Protein 9EMT (pdb70)

Sequence (325 aa):
EAEAEPLDFVVATEREFEEVLAISGGIYGGLDYLPSRYHSSWLRDPDRTVVLAKRNGGVIALESVNVIDAGETVLVEGLRVAPWERGKGVAGLLQRFCSQLVKRRQHPGVKVARLTRDDQLGPRELKKYRLITKQGILLVRFNASALLAGLGARLAALRTSGTFSPLPTEAVSEAGGDVARLLLSPSVQRDVLPGGTIIQDWQPYRPSESNLRLLAAKGLEWRVDSRARRPRVLTLCTRRPFPIPHGGDGTWRYLNIDAFGSDGAQVQSQLLWHLQRQAPRLVGLNVMCQLFLEPQLWSQLADFCQVGLGLELVKGYTEQYLLEADIHH

Secondary structure (DSSP, 8-state):
---SS-EEEEE--GGGHHHHHHT-TTGGGGT--HHHHHHHHHH-TTEEEEEEEETTEEEEEEEEEEETTTTEEEEEEEEE-GGGTTSSHHHHHHHHHHHHHHHH-TT--EEEEEE-SPP-HHHHHH-EEEEEEEEEEEEEEHHHHHHHHHHHHHHHHHTTS--PPP-EEE-TTTTHHHHHHT-HHHHHHTSGGG-EEETTEEE-SSHHHHHHHHTTT-EEEES-SSS--EEEEEPPPEE--TTSSS-EEEEEEEEEES-HHHHHHHHHHHHHHHGGGGTT-EEEEEEEE-GGGHHHHHHIIIIIS-PEE-S--EEEEEEEEE---

InterPro domains:
  IPR000182 GNAT domain [PF00583] (79-156)
  IPR000182 GNAT domain [PS51186] (53-188)
  IPR016181 Acyl-CoA N-acyltransferase [SSF55729] (57-160)
  IPR056483 Histidine N-acetyltransferase, C-terminal [PF24066] (214-336)

B-factor: mean 38.21, std 14.08, range [20.24, 105.29]

Radius of gyration: 20.76 Å; Cα contacts (8 Å, |Δi|>4): 618; chains: 1; bounding box: 44×65×48 Å

Solvent-accessible surface area: 15096 Å² total; per-residue (Å²): 229,92,98,91,75,103,40,79,48,42,93,7,68,86,214,14,36,121,70,1,54,70,2,9,57,69,26,127,65,14,26,1,31,2,39,45,34,0,70,43,3,53,177,45,126,67,31,26,4,1,0,0,35,40,122,58,24,7,10,0,0,4,0,7,19,17,7,8,78,30,80,0,4,6,40,21,3,67,10,11,0,66,156,12,126,88,118,43,6,32,34,91,0,73,170,74,0,37,99,17,4,42,167,91,58,112,41,7,127,13,14,10,30,27,72,60,74,166,30,20,101,203,38,114,174,141,52,108,81,49,19,84,0,0,0,2,6,5,81,17,61,0,43,65,14,61,93,31,12,52,76,108,30,38,60,23,130,106,84,67,98,26,55,71,77,116,27,62,55,18,48,68,106,48,21,23,6,32,156,6,0,72,25,106,57,5,41,180,82,3,6,12,49,25,4,0,0,2,6,58,11,0,11,81,25,37,86,56,0,6,125,70,4,34,92,55,46,27,29,13,35,0,25,9,112,89,151,20,136,0,1,0,0,1,13,139,20,22,68,8,65,48,54,76,92,50,39,16,44,7,1,0,0,0,0,0,1,67,60,5,36,15,0,23,5,0,4,2,55,0,2,77,106,4,1,69,130,10,102,52,37,31,0,6,3,4,4,0,0,33,45,119,9,34,82,78,0,6,80,11,2,75,113,9,4,44,13,104,48,57,65,44,92,45,25,0,27,0,3,10,12,66,34,129,185

Organism: Homo sapiens (NCBI:txid9606)

Nearest PDB structures (foldseek):
  1cm0-assembly1_B  TM=7.666E-01  e=1.493E-05  Homo sapiens
  2a4n-assembly1_A  TM=6.025E-01  e=4.983E-06  Enterococcus faecium
  7bxz-assembly1_B  TM=7.859E-01  e=1.187E-04  Enterococcus faecium
  7bxz-assembly1_A  TM=8.110E-01  e=2.054E-04  Enterococcus faecium
  7bxz-assembly2_C-2  TM=8.209E-01  e=7.390E-04  Enterococcus faecium

Structure (mmCIF, N/CA/C/O backbone):
data_9EMT
#
_entry.id   9EMT
#
_cell.length_a   91.129
_cell.length_b   91.129
_cell.length_c   98.487
_cell.angle_alpha   90.000
_cell.angle_beta   90.000
_cell.angle_gamma   120.000
#
_symmetry.space_group_name_H-M   'P 63'
#
loop_
_entity.id
_entity.type
_entity.pdbx_description
1 polymer 'Probable N-acetyltransferase 16'
2 non-polymer '[[(2~{S},3~{S},4~{R},5~{R})-5-(6-aminopurin-9-yl)-4-oxidanyl-3-phosphonooxy-oxolan-2-yl]methoxy-oxidanyl-phosphoryl] [(3~{R})-4-[[3-[2-[2-[3-[[(2~{R})-4-[[[(2~{R},3~{S},4~{R},5~{R})-5-(6-aminopurin-9-yl)-4-oxidanyl-3-phosphonooxy-oxolan-2-yl]methoxy-oxidanyl-phosphoryl]oxy-oxidanyl-phosphoryl]oxy-3,3-dimethyl-2-oxidanyl-butanoyl]amino]propanoylamino]ethyldisulfanyl]ethylamino]-3-oxidanylidene-propyl]amino]-2,2-dimethyl-3-oxidanyl-4-oxidanylidene-butyl] hydrogen phosphate'
3 non-polymer IMIDAZOLE
4 non-polymer GLYCEROL
5 non-polymer 'MALONATE ION'
6 water water
#
loop_
_atom_site.group_PDB
_atom_site.id
_atom_site.type_symbol
_atom_site.label_atom_id
_atom_site.label_alt_id
_atom_site.label_comp_id
_atom_site.label_asym_id
_atom_site.label_entity_id
_atom_site.label_seq_id
_atom_site.pdbx_PDB_ins_code
_atom_site.Cartn_x
_atom_site.Cartn_y
_atom_site.Cartn_z
_atom_site.occupancy
_atom_site.B_iso_or_equiv
_atom_site.auth_seq_id
_atom_site.auth_comp_id
_atom_site.auth_asym_id
_atom_site.auth_atom_id
_atom_site.pdbx_PDB_model_num
ATOM 1 N N . GLU A 1 24 ? 34.06457 -20.02829 37.08528 1.000 71.93241 47 GLU A N 1
ATOM 2 C CA . GLU A 1 24 ? 33.33194 -20.61250 35.96867 1.000 70.55330 47 GLU A CA 1
ATOM 3 C C . GLU A 1 24 ? 32.74802 -19.52195 35.07564 1.000 65.06581 47 GLU A C 1
ATOM 4 O O . GLU A 1 24 ? 32.11797 -18.58202 35.55981 1.000 63.62091 47 GLU A O 1
ATOM 15 N N . ALA A 1 25 ? 32.95882 -19.65432 33.76892 1.000 60.81005 48 ALA A N 1
ATOM 16 C CA . ALA A 1 25 ? 32.42078 -18.68972 32.82473 1.000 57.97285 48 ALA A CA 1
ATOM 17 C C . ALA A 1 25 ? 30.90120 -18.80885 32.75222 1.000 53.02225 48 ALA A C 1
ATOM 18 O O . ALA A 1 25 ? 30.31563 -19.85060 33.05899 1.000 51.17206 48 ALA A O 1
ATOM 25 N N . GLU A 1 26 ? 30.26003 -17.72030 32.33688 1.000 48.70597 49 GLU A N 1
ATOM 26 C CA . GLU A 1 26 ? 28.80944 -17.72070 32.21754 1.000 46.06355 49 GLU A CA 1
ATOM 27 C C . GLU A 1 26 ? 28.37416 -18.64990 31.09059 1.000 40.47077 49 GLU A C 1
ATOM 28 O O . GLU A 1 26 ? 29.04851 -18.77456 30.06430 1.000 39.81279 49 GLU A O 1
ATOM 40 N N . ALA A 1 27 ? 27.23403 -19.31017 31.29357 1.000 36.16238 50 ALA A N 1
ATOM 41 C CA . ALA A 1 27 ? 26.73247 -20.24587 30.29583 1.000 35.07014 50 ALA A CA 1
ATOM 42 C C . ALA A 1 27 ? 26.28241 -19.53681 29.02537 1.000 35.44646 50 ALA A C 1
ATOM 43 O O . ALA A 1 27 ? 26.42551 -20.08938 27.92775 1.000 35.76492 50 ALA A O 1
ATOM 50 N N . GLU A 1 28 ? 25.73972 -18.32532 29.14572 1.000 33.75419 51 GLU A N 1
ATOM 51 C CA . GLU A 1 28 ? 25.17782 -17.63935 27.99375 1.000 33.67784 51 GLU A CA 1
ATOM 52 C C . GLU A 1 28 ? 25.89184 -16.31139 27.75834 1.000 33.81735 51 GLU A C 1
ATOM 53 O O . GLU A 1 28 ? 26.38810 -15.68840 28.70308 1.000 34.40423 51 GLU A O 1
ATOM 65 N N . PRO A 1 29 ? 25.96461 -15.85879 26.51057 1.000 34.26740 52 PRO A N 1
ATOM 66 C CA . PRO A 1 29 ? 26.70118 -14.62876 26.20854 1.000 35.34645 52 PRO A CA 1
ATOM 67 C C . PRO A 1 29 ? 25.87151 -13.38310 26.48247 1.000 34.79114 52 PRO A C 1
ATOM 68 O O . PRO A 1 29 ? 24.64909 -13.42935 26.63473 1.000 35.70438 52 PRO A O 1
ATOM 79 N N . LEU A 1 30 ? 26.56506 -12.24989 26.54066 1.000 34.17790 53 LEU A N 1
ATOM 80 C CA . LEU A 1 30 ? 25.88104 -10.96988 26.61059 1.000 33.25677 53 LEU A CA 1
ATOM 81 C C . LEU A 1 30 ? 25.30670 -10.61315 25.24415 1.000 33.21727 53 LEU A C 1
ATOM 82 O O . LEU A 1 30 ? 25.88881 -10.92003 24.19840 1.000 35.54120 53 LEU A O 1
ATOM 98 N N . ASP A 1 31 ? 24.15881 -9.95009 25.26515 1.000 31.55656 54 ASP A N 1
ATOM 99 C CA . ASP A 1 31 ? 23.47693 -9.49855 24.06128 1.000 33.30675 54 ASP A CA 1
ATOM 100 C C . ASP A 1 31 ? 23.06635 -8.05501 24.29917 1.000 31.96449 54 ASP A C 1
ATOM 101 O O . ASP A 1 31 ? 22.44143 -7.74520 25.31797 1.000 34.28052 54 ASP A O 1
ATOM 110 N N . PHE A 1 32 ? 23.44347 -7.16955 23.38564 1.000 29.56158 55 PHE A N 1
ATOM 111 C CA . PHE A 1 32 ? 23.12819 -5.75105 23.50564 1.000 30.00897 55 PHE A CA 1
ATOM 112 C C . PHE A 1 32 ? 21.98228 -5.43531 22.55549 1.000 30.08532 55 PHE A C 1
ATOM 113 O O . PHE A 1 32 ? 22.09055 -5.66832 21.34722 1.000 32.10395 55 PHE A O 1
ATOM 130 N N . VAL A 1 33 ? 20.88253 -4.91961 23.10435 1.000 29.16678 56 VAL A N 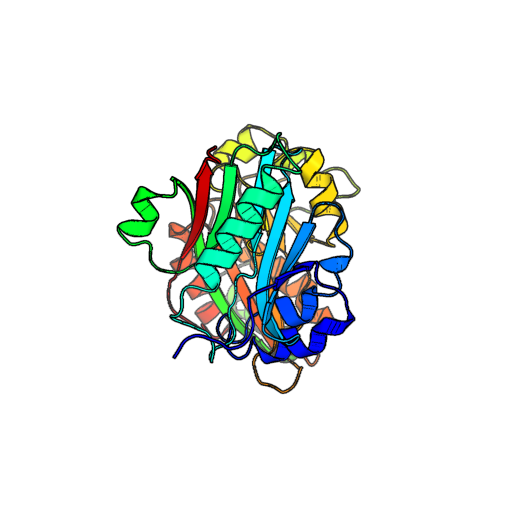1
ATOM 131 C CA . VAL A 1 33 ? 19.66128 -4.71244 22.34267 1.000 29.21680 56 VAL A CA 1
ATOM 132 C C . VAL A 1 33 ? 19.06051 -3.36786 22.71374 1.000 28.13247 56 VAL A C 1
ATOM 133 O O . VAL A 1 33 ? 19.28054 -2.83270 23.79962 1.000 28.59565 56 VAL A O 1
ATOM 146 N N . VAL A 1 34 ? 18.27153 -2.82737 21.77778 1.000 29.51154 57 VAL A N 1
ATOM 147 C CA . VAL A 1 34 ? 17.55569 -1.59192 22.04321 1.000 30.05111 57 VAL A CA 1
ATOM 148 C C . VAL A 1 34 ? 16.38303 -1.87857 22.96667 1.000 29.86160 57 VAL A C 1
ATOM 149 O O . VAL A 1 34 ? 15.66492 -2.87993 22.80899 1.000 32.42502 57 VAL A O 1
ATOM 162 N N . ALA A 1 35 ? 16.19323 -1.00340 23.94834 1.000 28.48249 58 ALA A N 1
ATOM 163 C CA . ALA A 1 35 ? 15.14305 -1.17555 24.93513 1.000 27.88507 58 ALA A CA 1
ATOM 164 C C . ALA A 1 35 ? 13.76376 -0.97168 24.31953 1.000 30.85119 58 ALA A C 1
ATOM 165 O O . ALA A 1 35 ? 13.57902 -0.17887 23.39088 1.000 32.51452 58 ALA A O 1
ATOM 172 N N . THR A 1 36 ? 12.78702 -1.69868 24.86200 1.000 31.45653 59 THR A N 1
ATOM 173 C CA . THR A 1 36 ? 11.38086 -1.52495 24.53434 1.000 32.83565 59 THR A CA 1
ATOM 174 C C . THR A 1 36 ? 10.58287 -1.42501 25.82960 1.000 32.43560 59 THR A C 1
ATOM 175 O O . THR A 1 36 ? 11.11284 -1.60943 26.92906 1.000 32.13029 59 THR A O 1
ATOM 186 N N . GLU A 1 37 ? 9.28565 -1.14135 25.69844 1.000 34.23054 60 GLU A N 1
ATOM 187 C CA . GLU A 1 37 ? 8.44987 -1.03998 26.88688 1.000 36.14131 60 GLU A CA 1
ATOM 188 C C . GLU A 1 37 ? 8.34562 -2.36816 27.62040 1.000 36.47555 60 GLU A C 1
ATOM 189 O O . GLU A 1 37 ? 8.06167 -2.38523 28.82149 1.000 37.18879 60 GLU A O 1
ATOM 201 N N . ARG A 1 38 ? 8.57958 -3.48082 26.92268 1.000 36.69401 61 ARG A N 1
ATOM 202 C CA . ARG A 1 38 ? 8.48059 -4.79125 27.55323 1.000 38.51791 61 ARG A CA 1
ATOM 203 C C . ARG A 1 38 ? 9.45809 -4.94540 28.71199 1.000 35.38859 61 ARG A C 1
ATOM 204 O O . ARG A 1 38 ? 9.18858 -5.70604 29.65001 1.000 37.08085 61 ARG A O 1
ATOM 225 N N . GLU A 1 39 ? 10.59609 -4.25793 28.66362 1.000 32.68300 62 GLU A N 1
ATOM 226 C CA . GLU A 1 39 ? 11.63068 -4.40363 29.67960 1.000 30.56696 62 GLU A CA 1
ATOM 227 C C . GLU A 1 39 ? 11.50566 -3.40488 30.82666 1.000 29.36155 62 GLU A C 1
ATOM 228 O O . GLU A 1 39 ? 12.36013 -3.40278 31.71747 1.000 28.92728 62 GLU A O 1
ATOM 241 N N . PHE A 1 40 ? 10.46095 -2.57538 30.84123 1.000 29.19310 63 PHE A N 1
ATOM 242 C CA . PHE A 1 40 ? 10.33127 -1.54927 31.87416 1.000 29.74318 63 PHE A CA 1
ATOM 243 C C . PHE A 1 40 ? 10.45208 -2.13553 33.27867 1.000 30.27481 63 PHE A C 1
ATOM 244 O O . PHE A 1 40 ? 11.24342 -1.65439 34.09701 1.000 30.17479 63 PHE A O 1
ATOM 261 N N . GLU A 1 41 ? 9.67310 -3.17270 33.58645 1.000 32.64876 64 GLU A N 1
ATOM 262 C CA . GLU A 1 41 ? 9.69181 -3.68932 34.95358 1.000 33.85157 64 GLU A CA 1
ATOM 263 C C . GLU A 1 41 ? 11.04094 -4.31553 35.29291 1.000 34.67004 64 GLU A C 1
ATOM 264 O O . GLU A 1 41 ? 11.52290 -4.18744 36.42427 1.000 34.73060 64 GLU A O 1
ATOM 276 N N . GLU A 1 42 ? 11.67658 -4.98003 34.32674 1.000 32.50404 65 GLU A N 1
ATOM 277 C CA . GLU A 1 42 ? 13.01872 -5.50023 34.56436 1.000 33.04882 65 GLU A CA 1
ATOM 278 C C . GLU A 1 42 ? 14.00435 -4.37212 34.83880 1.000 30.50641 65 GLU A C 1
ATOM 279 O O . GLU A 1 42 ? 14.89377 -4.50095 35.68859 1.000 31.26438 65 GLU A O 1
ATOM 291 N N . VAL A 1 43 ? 13.87796 -3.26484 34.10861 1.000 27.11919 66 VAL A N 1
ATOM 292 C CA . VAL A 1 43 ? 14.76652 -2.12848 34.33059 1.000 26.94546 66 VAL A CA 1
ATOM 293 C C . VAL A 1 43 ? 14.56241 -1.56225 35.72958 1.000 28.01664 66 VAL A C 1
ATOM 294 O O . VAL A 1 43 ? 15.52872 -1.24143 36.43079 1.000 29.50101 66 VAL A O 1
ATOM 307 N N . LEU A 1 44 ? 13.30790 -1.44528 36.16910 1.000 29.19309 67 LEU A N 1
ATOM 308 C CA . LEU A 1 44 ? 13.06681 -0.98771 37.53285 1.000 31.13544 67 LEU A CA 1
ATOM 309 C C . LEU A 1 44 ? 13.74094 -1.90865 38.54148 1.000 31.75920 67 LEU A C 1
ATOM 310 O O . LEU A 1 44 ? 14.29494 -1.44788 39.54701 1.000 32.71192 67 LEU A O 1
ATOM 326 N N . ALA A 1 45 ? 13.70469 -3.21876 38.28563 1.000 32.16716 68 ALA A N 1
ATOM 327 C CA . ALA A 1 45 ? 14.19359 -4.18758 39.25903 1.000 34.17789 68 ALA A CA 1
ATOM 328 C C . ALA A 1 45 ? 15.70816 -4.15668 39.41990 1.000 33.44096 68 ALA A C 1
ATOM 329 O O . ALA A 1 45 ? 16.21389 -4.64514 40.43377 1.000 35.63595 68 ALA A O 1
ATOM 336 N N . ILE A 1 46 ? 16.44448 -3.59829 38.44707 1.000 30.26431 69 ILE A N 1
ATOM 337 C CA . ILE A 1 46 ? 17.89397 -3.46915 38.58005 1.000 30.75116 69 ILE A CA 1
ATOM 338 C C . ILE A 1 46 ? 18.31223 -2.11145 39.13257 1.000 29.63527 69 ILE A C 1
ATOM 339 O O . ILE A 1 46 ? 19.51521 -1.86977 39.31046 1.000 30.41955 69 ILE A O 1
ATOM 355 N N . SER A 1 47 ? 17.35806 -1.23253 39.43973 1.000 29.26941 70 SER A N 1
ATOM 356 C CA . SER A 1 47 ? 17.62638 0.17269 39.71175 1.000 28.40880 70 SER A CA 1
ATOM 357 C C . SER A 1 47 ? 17.45436 0.55106 41.17746 1.000 29.60106 70 SER A C 1
ATOM 358 O O . SER A 1 47 ? 17.48003 1.74301 41.50604 1.000 30.19584 70 SER A O 1
ATOM 366 N N . GLY A 1 48 ? 17.28510 -0.42229 42.06507 1.000 32.73034 71 GLY A N 1
ATOM 367 C CA . GLY A 1 48 ? 17.09237 -0.11969 43.46946 1.000 34.22790 71 GLY A CA 1
ATOM 368 C C . GLY A 1 48 ? 18.20263 0.71863 44.07147 1.000 36.04917 71 GLY A C 1
ATOM 369 O O . GLY A 1 48 ? 19.38691 0.43668 43.86460 1.000 36.81768 71 GLY A O 1
ATOM 373 N N . GLY A 1 49 ? 17.83021 1.76488 44.80716 1.000 36.15445 72 GLY A N 1
ATOM 374 C CA . GLY A 1 49 ? 18.78298 2.58045 45.52941 1.000 36.27551 72 GLY A CA 1
ATOM 375 C C . GLY A 1 49 ? 19.56906 3.57415 44.70294 1.000 35.43068 72 GLY A C 1
ATOM 376 O O . GLY A 1 49 ? 20.36806 4.32857 45.27206 1.000 37.20982 72 GLY A O 1
ATOM 380 N N . ILE A 1 50 ? 19.37024 3.61595 43.38698 1.000 32.79091 73 ILE A N 1
ATOM 381 C CA . ILE A 1 50 ? 20.20376 4.46069 42.53946 1.000 31.36704 73 ILE A CA 1
ATOM 382 C C . ILE A 1 50 ? 19.94384 5.92996 42.84689 1.000 30.80117 73 ILE A C 1
ATOM 383 O O . ILE A 1 50 ? 18.80043 6.34751 43.07119 1.000 30.13268 73 ILE A O 1
ATOM 399 N N . TYR A 1 51 ? 21.01963 6.72134 42.87297 1.000 30.60642 74 TYR A N 1
ATOM 400 C CA . TYR A 1 51 ? 20.94805 8.16150 43.13026 1.000 30.32745 74 TYR A CA 1
ATOM 401 C C . TYR A 1 51 ? 20.24553 8.47442 44.44998 1.000 31.88289 74 TYR A C 1
ATOM 402 O O . TYR A 1 51 ? 19.57898 9.50397 44.58594 1.000 31.57759 74 TYR A O 1
ATOM 420 N N . GLY A 1 52 ? 20.40585 7.59211 45.43329 1.000 34.49898 75 GLY A N 1
ATOM 421 C CA . GLY A 1 52 ? 19.91654 7.85996 46.77393 1.000 36.40710 75 GLY A CA 1
ATOM 422 C C . GLY A 1 52 ? 18.42447 8.07055 46.86627 1.000 36.03076 75 GLY A C 1
ATOM 423 O O . GLY A 1 52 ? 17.96383 8.82251 47.73234 1.000 38.94686 75 GLY A O 1
ATOM 427 N N . GLY A 1 53 ? 17.65079 7.41630 46.00352 1.000 33.39886 76 GLY A N 1
ATOM 428 C CA . GLY A 1 53 ? 16.21514 7.58267 45.98527 1.000 30.90121 76 GLY A CA 1
ATOM 429 C C . GLY A 1 53 ? 15.71657 8.71806 45.12116 1.000 29.80370 76 GLY A C 1
ATOM 430 O O . GLY A 1 53 ? 14.50050 8.94254 45.06083 1.000 31.16699 76 GLY A O 1
ATOM 434 N N . LEU A 1 54 ? 16.61071 9.44149 44.45483 1.000 28.86411 77 LEU A N 1
ATOM 435 C CA . LEU A 1 54 ? 16.24957 10.54386 43.57736 1.000 28.63778 77 LEU A CA 1
ATOM 436 C C . LEU A 1 54 ? 16.28854 10.14085 42.10606 1.000 27.28234 77 LEU A C 1
ATOM 437 O O . LEU A 1 54 ? 16.17911 11.00520 41.23257 1.000 27.99031 77 LEU A O 1
ATOM 453 N N . ASP A 1 55 ? 16.43864 8.84700 41.81981 1.000 26.03220 78 ASP A N 1
ATOM 454 C CA . ASP A 1 55 ? 16.55546 8.35960 40.44887 1.000 25.56370 78 ASP A CA 1
ATOM 455 C C . ASP A 1 55 ? 15.37984 8.82915 39.60690 1.000 23.84247 78 ASP A C 1
ATOM 456 O O . ASP A 1 55 ? 14.21943 8.69510 40.00258 1.000 25.12417 78 ASP A O 1
ATOM 465 N N . TYR A 1 56 ? 15.69523 9.36861 38.42906 1.000 24.17933 79 TYR A N 1
ATOM 466 C CA . TYR A 1 56 ? 14.69126 9.83345 37.48538 1.000 24.03720 79 TYR A CA 1
ATOM 467 C C . TYR A 1 56 ? 14.20310 8.73479 36.55024 1.000 24.10038 79 TYR A C 1
ATOM 468 O O . TYR A 1 56 ? 13.16354 8.90814 35.90650 1.000 24.13722 79 TYR A O 1
ATOM 486 N N . LEU A 1 57 ? 14.91191 7.61488 36.45385 1.000 23.82666 80 LEU A N 1
ATOM 487 C CA . LEU A 1 57 ? 14.60614 6.69662 35.36147 1.000 23.78982 80 LEU A CA 1
ATOM 488 C C . LEU A 1 57 ? 13.22644 6.05895 35.49321 1.000 24.67150 80 LEU A C 1
ATOM 489 O O . LEU A 1 57 ? 12.54981 5.86164 34.47619 1.000 24.96889 80 LEU A O 1
ATOM 505 N N . PRO A 1 58 ? 12.76888 5.70942 36.69776 1.000 25.91902 81 PRO A N 1
ATOM 506 C CA . PRO A 1 58 ? 11.40530 5.15966 36.80331 1.000 26.84017 81 PRO A CA 1
ATOM 507 C C . PRO A 1 58 ? 10.34674 6.04765 36.16633 1.000 25.64531 81 PRO A C 1
ATOM 508 O O . PRO A 1 58 ? 9.42100 5.53567 35.52445 1.000 27.57182 81 PRO A O 1
ATOM 519 N N . SER A 1 59 ? 10.47389 7.36945 36.30522 1.000 24.39517 82 SER A N 1
ATOM 520 C CA . SER A 1 59 ? 9.50289 8.30359 35.75453 1.000 24.77680 82 SER A CA 1
ATOM 521 C C . SER A 1 59 ? 9.76945 8.66571 34.30038 1.000 25.12682 82 SER A C 1
ATOM 522 O O . SER A 1 59 ? 8.86400 9.17655 33.63090 1.000 26.59014 82 SER A O 1
ATOM 530 N N . ARG A 1 60 ? 10.97813 8.41244 33.79580 1.000 24.71360 83 ARG A N 1
ATOM 531 C CA . ARG A 1 60 ? 11.40016 8.91544 32.49698 1.000 24.04772 83 ARG A CA 1
ATOM 532 C C . ARG A 1 60 ? 11.52486 7.84636 31.42234 1.000 23.25030 83 ARG A C 1
ATOM 533 O O . ARG A 1 60 ? 11.61849 8.19215 30.23868 1.000 24.16090 83 ARG A O 1
ATOM 554 N N . TYR A 1 61 ? 11.53064 6.56833 31.79489 1.000 23.47136 84 TYR A N 1
ATOM 555 C CA . TYR A 1 61 ? 11.83052 5.51139 30.83484 1.000 24.01879 84 TYR A CA 1
ATOM 556 C C . TYR A 1 61 ? 10.92687 5.58433 29.60983 1.000 25.37159 84 TYR A C 1
ATOM 557 O O . TYR A 1 61 ? 11.40230 5.48661 28.47261 1.000 25.60318 84 TYR A O 1
ATOM 575 N N . HIS A 1 62 ? 9.61458 5.74418 29.81662 1.000 26.65070 85 HIS A N 1
ATOM 576 C CA . HIS A 1 62 ? 8.70048 5.77133 28.67713 1.000 28.55618 85 HIS A CA 1
ATOM 577 C C . HIS A 1 62 ? 9.01211 6.93397 27.74316 1.000 28.31403 85 HIS A C 1
ATOM 578 O O . HIS A 1 62 ? 8.98996 6.77890 26.51621 1.000 29.06413 85 HIS A O 1
ATOM 592 N N A SER A 1 63 ? 9.27251 8.11557 28.31214 0.692 26.76649 86 SER A N 1
ATOM 593 N N B SER A 1 63 ? 9.31774 8.10692 28.30211 0.308 27.24022 86 SER A N 1
ATOM 594 C CA A SER A 1 63 ? 9.66122 9.27218 27.51178 0.692 26.12434 86 SER A CA 1
ATOM 595 C CA B SER A 1 63 ? 9.63329 9.25757 27.46129 0.308 26.30854 86 SER A CA 1
ATOM 596 C C A SER A 1 63 ? 10.90873 8.96834 26.69661 0.692 26.46910 86 SER A C 1
ATOM 597 C C B SER A 1 63 ? 10.94710 9.05659 26.71337 0.308 25.90586 86 SER A C 1
ATOM 598 O O A SER A 1 63 ? 10.96492 9.24132 25.49186 0.692 28.17716 86 SER A O 1
ATOM 599 O O B SER A 1 63 ? 11.08669 9.49729 25.56637 0.308 25.63477 86 SER A O 1
ATOM 614 N N . TRP A 1 64 ? 11.92415 8.40269 27.34643 1.000 25.66635 87 TRP A N 1
ATOM 615 C CA . TRP A 1 64 ? 13.17677 8.11433 26.65785 1.000 25.07418 87 TRP A CA 1
ATOM 616 C C . TRP A 1 64 ? 12.94044 7.28343 25.40250 1.000 25.07157 87 TRP A C 1
ATOM 617 O O . TRP A 1 64 ? 13.59224 7.50122 24.37340 1.000 26.00586 87 TRP A O 1
ATOM 639 N N . LEU A 1 65 ? 12.01594 6.32137 25.46599 1.000 26.62699 88 LEU A N 1
ATOM 640 C CA . LEU A 1 65 ? 11.78939 5.44245 24.32546 1.000 27.05076 88 LEU A CA 1
ATOM 641 C C . LEU A 1 65 ? 11.15359 6.17548 23.15042 1.000 28.47721 88 LEU A C 1
ATOM 642 O O . LEU A 1 65 ? 11.21553 5.67717 22.02167 1.000 30.25110 88 LEU A O 1
ATOM 658 N N . ARG A 1 66 ? 10.55312 7.34301 23.38619 1.000 27.61398 89 ARG A N 1
ATOM 659 C CA . ARG A 1 66 ? 9.97506 8.14157 22.31604 1.000 29.73000 89 ARG A CA 1
ATOM 660 C C . ARG A 1 66 ? 10.94880 9.15256 21.72044 1.000 28.03773 89 ARG A C 1
ATOM 661 O O . ARG A 1 66 ? 10.62898 9.76275 20.69390 1.000 32.10130 89 ARG A O 1
ATOM 682 N N . ASP A 1 67 ? 12.11552 9.35463 22.32853 1.000 26.49804 90 ASP A N 1
ATOM 683 C CA . ASP A 1 67 ? 13.03080 10.40974 21.88757 1.000 25.90062 90 ASP A CA 1
ATOM 684 C C . ASP A 1 67 ? 13.73850 9.99851 20.59568 1.000 27.24812 90 ASP A C 1
ATOM 685 O O . ASP A 1 67 ? 14.36283 8.93499 20.54895 1.000 28.05347 90 ASP A O 1
ATOM 694 N N . PRO A 1 68 ? 13.70026 10.83763 19.55052 1.000 27.56660 91 PRO A N 1
ATOM 695 C CA . PRO A 1 68 ? 14.15206 10.38226 18.22518 1.000 28.64040 91 PRO A CA 1
ATOM 696 C C . PRO A 1 68 ? 15.65519 10.28646 18.05376 1.000 27.68503 91 PRO A C 1
ATOM 697 O O . PRO A 1 68 ? 16.10960 9.55563 17.16306 1.000 29.46153 91 PRO A O 1
ATOM 708 N N . ASP A 1 69 ? 16.43719 11.00991 18.84483 1.000 26.61647 92 ASP A N 1
ATOM 709 C CA . ASP A 1 69 ? 17.88608 11.00533 18.72044 1.000 25.58741 92 ASP A CA 1
ATOM 710 C C . ASP A 1 69 ? 18.54423 10.19974 19.82278 1.000 24.80572 92 ASP A C 1
ATOM 711 O O . ASP A 1 69 ? 19.76903 10.25513 19.97686 1.000 25.00048 92 ASP A O 1
ATOM 720 N N . ARG A 1 70 ? 17.75212 9.45562 20.58522 1.000 24.10300 93 ARG A N 1
ATOM 721 C CA . ARG A 1 70 ? 18.21665 8.69380 21.72831 1.000 22.78709 93 ARG A CA 1
ATOM 722 C C . ARG A 1 70 ? 18.16670 7.21770 21.38382 1.000 23.26083 93 ARG A C 1
ATOM 723 O O . ARG A 1 70 ? 17.23443 6.75628 20.71723 1.000 26.29007 93 ARG A O 1
ATOM 744 N N . THR A 1 71 ? 19.16565 6.48121 21.84855 1.000 23.39504 94 THR A N 1
ATOM 745 C CA . THR A 1 71 ? 19.14359 5.02741 21.82838 1.000 24.26621 94 THR A CA 1
ATOM 746 C C . THR A 1 71 ? 19.34798 4.56265 23.26016 1.000 24.08984 94 THR A C 1
ATOM 747 O O . THR A 1 71 ? 20.35289 4.91042 23.88969 1.000 24.07669 94 THR A O 1
ATOM 758 N N . VAL A 1 72 ? 18.38992 3.80986 23.77932 1.000 23.34767 95 VAL A N 1
ATOM 759 C CA . VAL A 1 72 ? 18.47977 3.22619 25.10964 1.000 24.12406 95 VAL A CA 1
ATOM 760 C C . VAL A 1 72 ? 18.89308 1.78209 24.88799 1.000 24.87941 95 VAL A C 1
ATOM 761 O O . VAL A 1 72 ? 18.14574 1.00668 24.28359 1.000 25.55580 95 VAL A O 1
ATOM 774 N N . VAL A 1 73 ? 20.09263 1.42555 25.33556 1.000 23.93195 96 VAL A N 1
ATOM 775 C CA . VAL A 1 73 ? 20.66653 0.11005 25.08587 1.000 24.50306 96 VAL A CA 1
ATOM 776 C C . VAL A 1 73 ? 20.62467 -0.69287 26.37357 1.000 24.10039 96 VAL A C 1
ATOM 777 O O . VAL A 1 73 ? 21.01713 -0.19618 27.43716 1.000 24.61885 96 VAL A O 1
ATOM 790 N N . LEU A 1 74 ? 20.16247 -1.93482 26.27041 1.000 24.64254 97 LEU A N 1
ATOM 791 C CA . LEU A 1 74 ? 20.17159 -2.87551 27.37570 1.000 24.88469 97 LEU A CA 1
ATOM 792 C C . LEU A 1 74 ? 21.22323 -3.94215 27.11624 1.000 25.89269 97 LEU A C 1
ATOM 793 O O . LEU A 1 74 ? 21.39788 -4.39568 25.98097 1.000 27.72184 97 LEU A O 1
ATOM 809 N N . ALA A 1 75 ? 21.92827 -4.33139 28.16747 1.000 24.69257 98 ALA A N 1
ATOM 810 C CA . ALA A 1 75 ? 22.70631 -5.55723 28.14212 1.000 25.61372 98 ALA A CA 1
ATOM 811 C C . ALA A 1 75 ? 21.82730 -6.66148 28.70894 1.000 25.56899 98 ALA A C 1
ATOM 812 O O . ALA A 1 75 ? 21.27171 -6.51384 29.80298 1.000 26.31379 98 ALA A O 1
ATOM 819 N N . LYS A 1 76 ? 21.69010 -7.75086 27.96038 1.000 27.08231 99 LYS A N 1
ATOM 820 C CA . LYS A 1 76 ? 20.93784 -8.91287 28.40020 1.000 27.37447 99 LYS A CA 1
ATOM 821 C C . LYS A 1 76 ? 21.85350 -10.12504 28.47018 1.000 27.43500 99 LYS A C 1
ATOM 822 O O . LYS A 1 76 ? 22.80350 -10.25536 27.69437 1.000 29.26414 99 LYS A O 1
ATOM 841 N N . ARG A 1 77 ? 21.56010 -11.01119 29.41520 1.000 27.24024 100 ARG A N 1
ATOM 842 C CA . ARG A 1 77 ? 22.21251 -12.30987 29.49979 1.000 27.75872 100 ARG A CA 1
ATOM 843 C C . ARG A 1 77 ? 21.11746 -13.34716 29.68124 1.000 26.90337 100 ARG A C 1
ATOM 844 O O . ARG A 1 77 ? 20.30493 -13.23841 30.60596 1.000 28.42983 100 ARG A O 1
ATOM 865 N N . ASN A 1 78 ? 21.08302 -14.33874 28.79796 1.000 28.08242 101 ASN A N 1
ATOM 866 C CA . ASN A 1 78 ? 20.06880 -15.38282 28.86978 1.000 28.06139 101 ASN A CA 1
ATOM 867 C C . ASN A 1 78 ? 18.66603 -14.78409 28.91199 1.000 28.16403 101 ASN A C 1
ATOM 868 O O . ASN A 1 78 ? 17.78279 -15.26503 29.62637 1.000 28.56407 101 ASN A O 1
ATOM 879 N N . GLY A 1 79 ? 18.46680 -13.71380 28.14603 1.000 29.96951 102 GLY A N 1
ATOM 880 C CA . GLY A 1 79 ? 17.17494 -13.07912 28.01870 1.000 33.06196 102 GLY A CA 1
ATOM 881 C C . GLY A 1 79 ? 16.81145 -12.10124 29.11353 1.000 34.29104 102 GLY A C 1
ATOM 882 O O . GLY A 1 79 ? 15.75966 -11.45556 29.01372 1.000 36.02547 102 GLY A O 1
ATOM 886 N N . GLY A 1 80 ? 17.63539 -11.96589 30.14666 1.000 31.08280 103 GLY A N 1
ATOM 887 C CA . GLY A 1 80 ? 17.33384 -11.09208 31.26894 1.000 30.31690 103 GLY A CA 1
ATOM 888 C C . GLY A 1 80 ? 18.16202 -9.81919 31.21579 1.000 28.15615 103 GLY A C 1
ATOM 889 O O . GLY A 1 80 ? 19.35139 -9.85252 30.90214 1.000 28.94306 103 GLY A O 1
ATOM 893 N N . VAL A 1 81 ? 17.51776 -8.69517 31.52858 1.000 28.80883 104 VAL A N 1
ATOM 894 C CA . VAL A 1 81 ? 18.21114 -7.41329 31.51560 1.000 27.67186 104 VAL A CA 1
ATOM 895 C C . VAL A 1 81 ? 19.15410 -7.33437 32.70705 1.000 27.49027 104 VAL A C 1
ATOM 896 O O . VAL A 1 81 ? 18.74682 -7.55679 33.85503 1.000 29.87210 104 VAL A O 1
ATOM 909 N N . ILE A 1 82 ? 20.41542 -6.99860 32.44658 1.000 26.30329 105 ILE A N 1
ATOM 910 C CA . ILE A 1 82 ? 21.38591 -6.79305 33.51496 1.000 26.19802 105 ILE A CA 1
ATOM 911 C C . ILE A 1 82 ? 22.02562 -5.41103 33.50256 1.000 25.79532 105 ILE A C 1
ATOM 912 O O . ILE A 1 82 ? 22.74021 -5.07424 34.45864 1.000 26.91123 105 ILE A O 1
ATOM 928 N N . ALA A 1 83 ? 21.80013 -4.59264 32.47598 1.000 24.97680 106 ALA A N 1
ATOM 929 C CA . ALA A 1 83 ? 22.39500 -3.26148 32.45170 1.000 24.59780 106 ALA A CA 1
ATOM 930 C C . ALA A 1 83 ? 21.66617 -2.38577 31.44219 1.000 23.99248 106 ALA A C 1
ATOM 931 O O . ALA A 1 83 ? 20.98349 -2.88210 30.54271 1.000 24.67938 106 ALA A O 1
ATOM 938 N N . LEU A 1 84 ? 21.83986 -1.06964 31.59607 1.000 23.40819 107 LEU A N 1
ATOM 939 C CA . LEU A 1 84 ? 21.20969 -0.08440 30.72748 1.000 22.51599 107 LEU A CA 1
ATOM 940 C C . LEU A 1 84 ? 22.13707 1.11153 30.54932 1.000 22.41070 107 LEU A C 1
ATOM 941 O O . LEU A 1 84 ? 22.81847 1.52210 31.49206 1.000 23.38713 107 LEU A O 1
ATOM 957 N N . GLU A 1 85 ? 22.14129 1.67717 29.34002 1.000 21.93697 108 GLU A N 1
ATOM 958 C CA . GLU A 1 85 ? 22.79843 2.94883 29.06976 1.000 22.90023 108 GLU A CA 1
ATOM 959 C C . GLU A 1 85 ? 22.00290 3.69131 28.00459 1.000 22.21595 108 GLU A C 1
ATOM 960 O O . GLU A 1 85 ? 21.52350 3.08229 27.04572 1.000 24.32407 108 GLU A O 1
ATOM 972 N N . SER A 1 86 ? 21.87463 5.00309 28.16882 1.000 21.13951 109 SER A N 1
ATOM 973 C CA . SER A 1 86 ? 21.27167 5.86060 27.16066 1.000 21.30268 109 SER A CA 1
ATOM 974 C C . SER A 1 86 ? 22.34079 6.72809 26.51132 1.000 21.46585 109 SER A C 1
ATOM 975 O O . SER A 1 86 ? 23.20577 7.28507 27.19796 1.000 21.74746 109 SER A O 1
ATOM 983 N N . VAL A 1 87 ? 22.26906 6.84607 25.18684 1.000 21.90801 110 VAL A N 1
ATOM 984 C CA . VAL A 1 87 ? 23.04760 7.81783 24.42759 1.000 22.91865 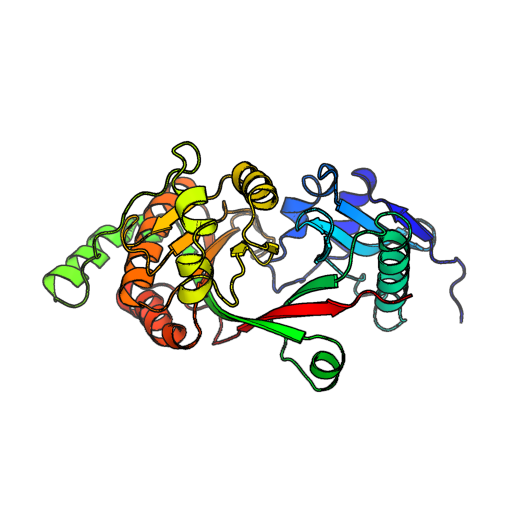110 VAL A CA 1
ATOM 985 C C . VAL A 1 87 ? 22.07889 8.69513 23.64725 1.000 22.83181 110 VAL A C 1
ATOM 986 O O . VAL A 1 87 ? 21.18040 8.18758 22.96719 1.000 25.37681 110 VAL A O 1
ATOM 999 N N . ASN A 1 88 ? 22.24718 10.00670 23.75862 1.000 22.01329 111 ASN A N 1
ATOM 1000 C CA . ASN A 1 88 ? 21.35709 10.94547 23.09388 1.000 21.72116 111 ASN A CA 1
ATOM 1001 C C . ASN A 1 88 ? 22.19116 11.96810 22.34337 1.000 21.86065 111 ASN A C 1
ATOM 1002 O O . ASN A 1 88 ? 23.06269 12.61390 22.93275 1.000 23.07392 111 ASN A O 1
ATOM 1013 N N . VAL A 1 89 ? 21.91798 12.12598 21.05460 1.000 21.51851 112 VAL A N 1
ATOM 1014 C CA . VAL A 1 89 ? 22.68218 13.03986 20.21262 1.000 23.27660 112 VAL A CA 1
ATOM 1015 C C . VAL A 1 89 ? 22.02345 14.41427 20.23011 1.000 23.25028 112 VAL A C 1
ATOM 1016 O O . VAL A 1 89 ? 20.84974 14.55638 19.86908 1.000 23.86876 112 VAL A O 1
ATOM 1029 N N . ILE A 1 90 ? 22.79465 15.42761 20.63719 1.000 22.45809 113 ILE A N 1
ATOM 1030 C CA . ILE A 1 90 ? 22.32537 16.80078 20.79564 1.000 22.91339 113 ILE A CA 1
ATOM 1031 C C . ILE A 1 90 ? 23.35020 17.75269 20.18416 1.000 23.26080 113 ILE A C 1
ATOM 1032 O O . ILE A 1 90 ? 24.29238 17.32046 19.51114 1.000 24.15563 113 ILE A O 1
ATOM 1048 N N . ASP A 1 91 ? 23.18842 19.05197 20.42570 1.000 22.88445 114 ASP A N 1
ATOM 1049 C CA . ASP A 1 91 ? 24.11415 20.05990 19.90993 1.000 23.55822 114 ASP A CA 1
ATOM 1050 C C . ASP A 1 91 ? 24.26048 19.93899 18.39153 1.000 24.81099 114 ASP A C 1
ATOM 1051 O O . ASP A 1 91 ? 25.36468 19.93361 17.84278 1.000 26.48222 114 ASP A O 1
ATOM 1060 N N . ALA A 1 92 ? 23.12085 19.83642 17.70859 1.000 25.42687 115 ALA A N 1
ATOM 1061 C CA . ALA A 1 92 ? 23.08645 19.80369 16.24685 1.000 27.01916 115 ALA A CA 1
ATOM 1062 C C . ALA A 1 92 ? 23.97946 18.69575 15.69408 1.000 26.76652 115 ALA A C 1
ATOM 1063 O O . ALA A 1 92 ? 24.67754 18.86900 14.69242 1.000 30.03263 115 ALA A O 1
ATOM 1070 N N . GLY A 1 93 ? 23.95935 17.54343 16.36230 1.000 26.12957 116 GLY A N 1
ATOM 1071 C CA . GLY A 1 93 ? 24.64145 16.36152 15.88521 1.000 26.46645 116 GLY A CA 1
ATOM 1072 C C . GLY A 1 93 ? 26.07449 16.19708 16.33584 1.000 26.39013 116 GLY A C 1
ATOM 1073 O O . GLY A 1 93 ? 26.70235 15.18970 15.98403 1.000 27.34550 116 GLY A O 1
ATOM 1077 N N . GLU A 1 94 ? 26.61320 17.13649 17.10791 1.000 26.39278 117 GLU A N 1
ATOM 1078 C CA . GLU A 1 94 ? 28.03247 17.13624 17.43504 1.000 27.95874 117 GLU A CA 1
ATOM 1079 C C . GLU A 1 94 ? 28.35518 16.51525 18.78726 1.000 23.91356 117 GLU A C 1
ATOM 1080 O O . GLU A 1 94 ? 29.52792 16.22347 19.04744 1.000 25.46632 117 GLU A O 1
ATOM 1092 N N . THR A 1 95 ? 27.36030 16.29046 19.64174 1.000 23.26870 118 THR A N 1
ATOM 1093 C CA . THR A 1 95 ? 27.59042 15.81121 20.99554 1.000 23.41346 118 THR A CA 1
ATOM 1094 C C . THR A 1 95 ? 26.71179 14.60456 21.26777 1.000 23.21080 118 THR A C 1
ATOM 1095 O O . THR A 1 95 ? 25.54798 14.57320 20.86004 1.000 24.03983 118 THR A O 1
ATOM 1106 N N . VAL A 1 96 ? 27.25606 13.62019 21.97403 1.000 22.68706 119 VAL A N 1
ATOM 1107 C CA . VAL A 1 96 ? 26.45203 12.54166 22.53162 1.000 23.60293 119 VAL A CA 1
ATOM 1108 C C . VAL A 1 96 ? 26.45951 12.67171 24.04775 1.000 22.81601 119 VAL A C 1
ATOM 1109 O O . VAL A 1 96 ? 27.52574 12.74608 24.66969 1.000 23.60031 119 VAL A O 1
ATOM 1122 N N . LEU A 1 97 ? 25.27172 12.71779 24.63612 1.000 21.90802 120 LEU A N 1
ATOM 1123 C CA . LEU A 1 97 ? 25.10876 12.74405 26.08139 1.000 22.01328 120 LEU A CA 1
ATOM 1124 C C . LEU A 1 97 ? 24.87675 11.31962 26.56991 1.000 21.53167 120 LEU A C 1
ATOM 1125 O O . LEU A 1 97 ? 23.98670 10.62319 26.06850 1.000 22.23962 120 LEU A O 1
ATOM 1141 N N . VAL A 1 98 ? 25.68341 10.88547 27.53703 1.000 22.64756 121 VAL A N 1
ATOM 1142 C CA . VAL A 1 98 ? 25.54658 9.56513 28.14570 1.000 23.08974 121 VAL A CA 1
ATOM 1143 C C . VAL A 1 98 ? 24.78666 9.71178 29.45601 1.000 22.55283 121 VAL A C 1
ATOM 1144 O O . VAL A 1 98 ? 25.17346 10.51162 30.31654 1.000 23.47134 121 VAL A O 1
ATOM 1157 N N . GLU A 1 99 ? 23.71209 8.93577 29.61519 1.000 21.71588 122 GLU A N 1
ATOM 1158 C CA . GLU A 1 99 ? 22.89342 9.00256 30.81253 1.000 21.36849 122 GLU A CA 1
ATOM 1159 C C . GLU A 1 99 ? 22.46303 7.60716 31.23849 1.000 22.15280 122 GLU A C 1
ATOM 1160 O O . GLU A 1 99 ? 22.35745 6.69663 30.41390 1.000 23.13445 122 GLU A O 1
ATOM 1172 N N . GLY A 1 100 ? 22.18733 7.46034 32.53463 1.000 23.66346 123 GLY A N 1
ATOM 1173 C CA . GLY A 1 100 ? 21.47068 6.31015 33.04721 1.000 23.32397 123 GLY A CA 1
ATOM 1174 C C . GLY A 1 100 ? 22.27688 5.04822 33.23039 1.000 23.55558 123 GLY A C 1
ATOM 1175 O O . GLY A 1 100 ? 21.69574 4.01089 33.57327 1.000 24.00036 123 GLY A O 1
ATOM 1179 N N . LEU A 1 101 ? 23.59057 5.09864 33.02606 1.000 24.05301 124 LEU A N 1
ATOM 1180 C CA . LEU A 1 101 ? 24.40937 3.89576 33.10017 1.000 23.75561 124 LEU A CA 1
ATOM 1181 C C . LEU A 1 101 ? 24.18871 3.18549 34.42843 1.000 24.56622 124 LEU A C 1
ATOM 1182 O O . LEU A 1 101 ? 24.30342 3.78695 35.49957 1.000 25.67687 124 LEU A O 1
ATOM 1198 N N . ARG A 1 102 ? 23.85812 1.90095 34.35128 1.000 23.82405 125 ARG A N 1
ATOM 1199 C CA . ARG A 1 102 ? 23.57654 1.13199 35.55102 1.000 25.45316 125 ARG A CA 1
ATOM 1200 C C . ARG A 1 102 ? 23.68699 -0.34641 35.22465 1.000 26.13482 125 ARG A C 1
ATOM 1201 O O . ARG A 1 102 ? 23.36061 -0.78003 34.11571 1.000 25.95850 125 ARG A O 1
ATOM 1222 N N . VAL A 1 103 ? 24.15369 -1.10705 36.21128 1.000 25.79269 126 VAL A N 1
ATOM 1223 C CA . VAL A 1 103 ? 24.28690 -2.55430 36.12577 1.000 26.02168 126 VAL A CA 1
ATOM 1224 C C . VAL A 1 103 ? 23.59562 -3.14885 37.34342 1.000 26.70861 126 VAL A C 1
ATOM 1225 O O . VAL A 1 103 ? 23.70758 -2.61164 38.45061 1.000 28.96410 126 VAL A O 1
ATOM 1238 N N . ALA A 1 104 ? 22.87630 -4.24570 37.14256 1.000 27.52711 127 ALA A N 1
ATOM 1239 C CA . ALA A 1 104 ? 22.16461 -4.86656 38.24982 1.000 29.70897 127 ALA A CA 1
ATOM 1240 C C . ALA A 1 104 ? 23.13443 -5.14155 39.39723 1.000 33.38041 127 ALA A C 1
ATOM 1241 O O . ALA A 1 104 ? 24.26281 -5.58963 39.15678 1.000 32.77510 127 ALA A O 1
ATOM 1248 N N . PRO A 1 105 ? 22.73430 -4.90243 40.65108 1.000 35.09909 128 PRO A N 1
ATOM 1249 C CA . PRO A 1 105 ? 23.68478 -5.07754 41.76354 1.000 38.43366 128 PRO A CA 1
ATOM 1250 C C . PRO A 1 105 ? 24.35231 -6.43905 41.79470 1.000 39.42592 128 PRO A C 1
ATOM 1251 O O . PRO A 1 105 ? 25.51437 -6.54390 42.21189 1.000 42.13672 128 PRO A O 1
ATOM 1262 N N . TRP A 1 106 ? 23.65678 -7.48667 41.35359 1.000 40.63395 129 TRP A N 1
ATOM 1263 C CA . TRP A 1 106 ? 24.19664 -8.83931 41.38027 1.000 42.42099 129 TRP A CA 1
ATOM 1264 C C . TRP A 1 106 ? 25.06502 -9.16480 40.17037 1.000 41.47352 129 TRP A C 1
ATOM 1265 O O . TRP A 1 106 ? 25.53134 -10.30345 40.05666 1.000 42.77365 129 TRP A O 1
ATOM 1286 N N . GLU A 1 107 ? 25.30217 -8.20496 39.27546 1.000 40.66027 130 GLU A N 1
ATOM 1287 C CA . GLU A 1 107 ? 26.14721 -8.41644 38.10463 1.000 41.58406 130 GLU A CA 1
ATOM 1288 C C . GLU A 1 107 ? 27.31916 -7.43925 38.05450 1.000 41.42350 130 GLU A C 1
ATOM 1289 O O . GLU A 1 107 ? 28.00769 -7.36353 37.02939 1.000 41.38929 130 GLU A O 1
ATOM 1301 N N . ARG A 1 108 ? 27.57421 -6.70277 39.13565 1.000 40.68395 131 ARG A N 1
ATOM 1302 C CA . ARG A 1 108 ? 28.60245 -5.67213 39.15331 1.000 41.08399 131 ARG A CA 1
ATOM 1303 C C . ARG A 1 108 ? 29.98310 -6.27003 39.42160 1.000 41.53405 131 ARG A C 1
ATOM 1304 O O . ARG A 1 108 ? 30.12175 -7.37820 39.94483 1.000 42.68944 131 ARG A O 1
ATOM 1325 N N . GLY A 1 109 ? 31.01531 -5.50997 39.05093 1.000 42.09465 132 GLY A N 1
ATOM 1326 C CA . GLY A 1 109 ? 32.39094 -5.91682 39.26299 1.000 43.87643 132 GLY A CA 1
ATOM 1327 C C . GLY A 1 109 ? 32.92233 -6.93141 38.27802 1.000 45.67931 132 GLY A C 1
ATOM 1328 O O . GLY A 1 109 ? 34.02038 -7.46384 38.49058 1.000 49.01123 132 GLY A O 1
ATOM 1332 N N . LYS A 1 110 ? 32.17821 -7.21451 37.20854 1.000 47.34000 133 LYS A N 1
ATOM 1333 C CA . LYS A 1 110 ? 32.55476 -8.20251 36.20929 1.000 48.80334 133 LYS A CA 1
ATOM 1334 C C . LYS A 1 110 ? 32.91885 -7.57497 34.87161 1.000 46.85572 133 LYS A C 1
ATOM 1335 O O . LYS A 1 110 ? 33.23296 -8.30488 33.92481 1.000 46.14776 133 LYS A O 1
ATOM 1354 N N . GLY A 1 111 ? 32.87594 -6.24978 34.76503 1.000 43.92118 134 GLY A N 1
ATOM 1355 C CA . GLY A 1 111 ? 33.15887 -5.56971 33.52064 1.000 41.26033 134 GLY A CA 1
ATOM 1356 C C . GLY A 1 111 ? 31.95640 -5.28679 32.65246 1.000 38.64685 134 GLY A C 1
ATOM 1357 O O . GLY A 1 111 ? 32.12975 -4.84966 31.50847 1.000 38.60475 134 GLY A O 1
ATOM 1361 N N . VAL A 1 112 ? 30.74301 -5.51194 33.15757 1.000 35.40175 135 VAL A N 1
ATOM 1362 C CA . VAL A 1 112 ? 29.54948 -5.33159 32.33426 1.000 33.54099 135 VAL A CA 1
ATOM 1363 C C . VAL A 1 112 ? 29.42718 -3.88225 31.87919 1.000 32.73563 135 VAL A C 1
ATOM 1364 O O . VAL A 1 112 ? 29.21742 -3.60236 30.69278 1.000 33.12251 135 VAL A O 1
ATOM 1377 N N . ALA A 1 113 ? 29.54950 -2.93685 32.81561 1.000 32.71456 136 ALA A N 1
ATOM 1378 C CA . ALA A 1 113 ? 29.42501 -1.52810 32.45103 1.000 30.96700 136 ALA A CA 1
ATOM 1379 C C . ALA A 1 113 ? 30.45690 -1.14084 31.39902 1.000 31.23547 136 ALA A C 1
ATOM 1380 O O . ALA A 1 113 ? 30.15345 -0.39049 30.46387 1.000 31.67759 136 ALA A O 1
ATOM 1387 N N . GLY A 1 114 ? 31.68296 -1.64589 31.53247 1.000 33.25936 137 GLY A N 1
ATOM 1388 C CA . GLY A 1 114 ? 32.70152 -1.34174 30.54391 1.000 33.70150 137 GLY A CA 1
ATOM 1389 C C . GLY A 1 114 ? 32.33431 -1.84763 29.16392 1.000 31.85133 137 GLY A C 1
ATOM 1390 O O . GLY A 1 114 ? 32.50842 -1.14400 28.16605 1.000 33.00406 137 GLY A O 1
ATOM 1394 N N . LEU A 1 115 ? 31.80678 -3.07072 29.09004 1.000 31.06965 138 LEU A N 1
ATOM 1395 C CA . LEU A 1 115 ? 31.42125 -3.63117 27.80077 1.000 32.12239 138 LEU A CA 1
ATOM 1396 C C . LEU A 1 115 ? 30.24603 -2.87480 27.20237 1.000 31.05383 138 LEU A C 1
ATOM 1397 O O . LEU A 1 115 ? 30.19459 -2.65427 25.98766 1.000 30.62485 138 LEU A O 1
ATOM 1413 N N . LEU A 1 116 ? 29.28587 -2.48318 28.03683 1.000 29.36416 139 LEU A N 1
ATOM 1414 C CA . LEU A 1 116 ? 28.14329 -1.73206 27.53559 1.000 27.36921 139 LEU A CA 1
ATOM 1415 C C . LEU A 1 116 ? 28.57543 -0.36145 27.03318 1.000 27.11391 139 LEU A C 1
ATOM 1416 O O . LEU A 1 116 ? 28.10590 0.09988 25.98596 1.000 27.07706 139 LEU A O 1
ATOM 1432 N N . GLN A 1 117 ? 29.48110 0.29856 27.75647 1.000 28.13770 140 GLN A N 1
ATOM 1433 C CA . GLN A 1 117 ? 29.95265 1.60447 27.31504 1.000 29.56155 140 GLN A CA 1
ATOM 1434 C C . GLN A 1 117 ? 30.63673 1.50385 25.96156 1.000 29.88002 140 GLN A C 1
ATOM 1435 O O . GLN A 1 117 ? 30.49031 2.38968 25.11083 1.000 29.98792 140 GLN A O 1
ATOM 1449 N N . ARG A 1 118 ? 31.40968 0.43557 25.75513 1.000 30.12743 141 ARG A N 1
ATOM 1450 C CA . ARG A 1 118 ? 32.08545 0.24151 24.47912 1.000 31.38022 141 ARG A CA 1
ATOM 1451 C C . ARG A 1 118 ? 31.08692 -0.04170 23.36580 1.000 31.12490 141 ARG A C 1
ATOM 1452 O O . ARG A 1 118 ? 31.23020 0.47745 22.25393 1.000 32.76719 141 ARG A O 1
ATOM 1473 N N . PHE A 1 119 ? 30.06478 -0.85507 23.63924 1.000 29.49051 142 PHE A N 1
ATOM 1474 C CA . PHE A 1 119 ? 29.06129 -1.10954 22.61300 1.000 29.19573 142 PHE A CA 1
ATOM 1475 C C . PHE A 1 119 ? 28.36587 0.18368 22.21298 1.000 29.58260 142 PHE A C 1
ATOM 1476 O O . PHE A 1 119 ? 28.15976 0.44884 21.02294 1.000 29.78789 142 PHE A O 1
ATOM 1493 N N . CYS A 1 120 ? 28.01368 1.01144 23.19719 1.000 27.70872 143 CYS A N 1
ATOM 1494 C CA . CYS A 1 120 ? 27.29008 2.24011 22.89706 1.000 27.26919 143 CYS A CA 1
ATOM 1495 C C . CYS A 1 120 ? 28.16792 3.22800 22.14160 1.000 28.15613 143 CYS A C 1
ATOM 1496 O O . CYS A 1 120 ? 27.70156 3.88902 21.20743 1.000 27.80082 143 CYS A O 1
ATOM 1504 N N . SER A 1 121 ? 29.44043 3.34341 22.52490 1.000 29.81948 144 SER A N 1
ATOM 1505 C CA . SER A 1 121 ? 30.32320 4.27531 21.83108 1.000 31.00122 144 SER A CA 1
ATOM 1506 C C . SER A 1 121 ? 30.52941 3.85560 20.37961 1.000 30.81172 144 SER A C 1
ATOM 1507 O O . SER A 1 121 ? 30.51853 4.69958 19.47673 1.000 31.53811 144 SER A O 1
ATOM 1515 N N . GLN A 1 122 ? 30.68760 2.55358 20.12950 1.000 31.72236 145 GLN A N 1
ATOM 1516 C CA . GLN A 1 122 ? 30.81719 2.08686 18.75128 1.000 34.11212 145 GLN A CA 1
ATOM 1517 C C . GLN A 1 122 ? 29.52271 2.30924 17.97631 1.000 31.54077 145 GLN A C 1
ATOM 1518 O O . GLN A 1 122 ? 29.55364 2.65252 16.78882 1.000 32.84878 145 GLN A O 1
ATOM 1532 N N . LEU A 1 123 ? 28.37619 2.12875 18.63258 1.000 31.04858 146 LEU A N 1
ATOM 1533 C CA . LEU A 1 123 ? 27.10151 2.37312 17.96739 1.000 30.50380 146 LEU A CA 1
ATOM 1534 C C . LEU A 1 123 ? 26.98395 3.83457 17.55286 1.000 30.27481 146 LEU A C 1
ATOM 1535 O O . LEU A 1 123 ? 26.58752 4.14425 16.42353 1.000 32.26449 146 LEU A O 1
ATOM 1551 N N . VAL A 1 124 ? 27.34302 4.75136 18.45289 1.000 29.51156 147 VAL A N 1
ATOM 1552 C CA . VAL A 1 124 ? 27.26761 6.17272 18.12725 1.000 29.58790 147 VAL A CA 1
ATOM 1553 C C . VAL A 1 124 ? 28.20820 6.50798 16.97642 1.000 28.88256 147 VAL A C 1
ATOM 1554 O O . VAL A 1 124 ? 27.83609 7.23143 16.04468 1.000 29.80895 147 VAL A O 1
ATOM 1567 N N . LYS A 1 125 ? 29.43696 5.98062 17.01089 1.000 30.26428 148 LYS A N 1
ATOM 1568 C CA . LYS A 1 125 ? 30.38683 6.28545 15.94370 1.000 31.89343 148 LYS A CA 1
ATOM 1569 C C . LYS A 1 125 ? 29.91770 5.73363 14.60580 1.000 33.18569 148 LYS A C 1
ATOM 1570 O O . LYS A 1 125 ? 30.16233 6.35032 13.56124 1.000 34.74638 148 LYS A O 1
ATOM 1589 N N A ARG A 1 126 ? 29.24030 4.58822 14.61615 0.587 33.82525 149 ARG A N 1
ATOM 1590 N N B ARG A 1 126 ? 29.24171 4.58856 14.60736 0.413 34.42005 149 ARG A N 1
ATOM 1591 C CA A ARG A 1 126 ? 28.77709 3.99782 13.36746 0.587 36.52029 149 ARG A CA 1
ATOM 1592 C CA B ARG A 1 126 ? 28.78150 4.01872 13.34711 0.413 37.30459 149 ARG A CA 1
ATOM 1593 C C A ARG A 1 126 ? 27.58331 4.76116 12.80579 0.587 36.72558 149 ARG A C 1
ATOM 1594 C C B ARG A 1 126 ? 27.58526 4.78651 12.80048 0.413 37.04140 149 ARG A C 1
ATOM 1595 O O A ARG A 1 126 ? 27.53753 5.05401 11.60530 0.587 37.53619 149 ARG A O 1
ATOM 1596 O O B ARG A 1 126 ? 27.53972 5.10447 11.60640 0.413 37.71253 149 ARG A O 1
ATOM 1637 N N . GLN A 1 127 ? 26.62180 5.11671 13.65753 1.000 36.21764 150 GLN A N 1
ATOM 1638 C CA . GLN A 1 127 ? 25.37784 5.71882 13.19540 1.000 37.32303 150 GLN A CA 1
ATOM 1639 C C . GLN A 1 127 ? 25.40316 7.23840 13.14134 1.000 36.20184 150 GLN A C 1
ATOM 1640 O O . GLN A 1 127 ? 24.61486 7.82394 12.38946 1.000 37.87306 150 GLN A O 1
ATOM 1655 N N . HIS A 1 128 ? 26.27480 7.89060 13.90669 1.000 34.66217 151 HIS A N 1
ATOM 1656 C CA . HIS A 1 128 ? 26.32594 9.35042 13.98232 1.000 33.99105 151 HIS A CA 1
ATOM 1657 C C . HIS A 1 128 ? 27.76288 9.81738 13.79439 1.000 31.52497 151 HIS A C 1
ATOM 1658 O O . HIS A 1 128 ? 28.42519 10.24522 14.74737 1.000 29.68791 151 HIS A O 1
ATOM 1672 N N . PRO A 1 129 ? 28.27432 9.75961 12.56190 1.000 32.36453 152 PRO A N 1
ATOM 1673 C CA . PRO A 1 129 ? 29.66679 10.17701 12.32631 1.000 31.86186 152 PRO A CA 1
ATOM 1674 C C . PRO A 1 129 ? 29.93914 11.63060 12.66809 1.000 32.54349 152 PRO A C 1
ATOM 1675 O O . PRO A 1 129 ? 31.10613 11.99408 12.86211 1.000 34.02523 152 PRO A O 1
ATOM 1686 N N . GLY A 1 130 ? 28.91182 12.47254 12.74956 1.000 32.06976 153 GLY A N 1
ATOM 1687 C CA . GLY A 1 130 ? 29.11378 13.86834 13.09442 1.000 31.83549 153 GLY A CA 1
ATOM 1688 C C . GLY A 1 130 ? 29.42830 14.11709 14.55506 1.000 29.36416 153 GLY A C 1
ATOM 1689 O O . GLY A 1 130 ? 29.87167 15.22298 14.89179 1.000 29.04307 153 GLY A O 1
ATOM 1693 N N . VAL A 1 131 ? 29.21111 13.12599 15.42341 1.000 26.97441 154 VAL A N 1
ATOM 1694 C CA . VAL A 1 131 ? 29.45884 13.31651 16.84714 1.000 24.92155 154 VAL A CA 1
ATOM 1695 C C . VAL A 1 131 ? 30.95545 13.40324 17.09799 1.000 25.95064 154 VAL A C 1
ATOM 1696 O O . VAL A 1 131 ? 31.72789 12.51326 16.70657 1.000 29.61679 154 VAL A O 1
ATOM 1709 N N . LYS A 1 132 ? 31.37299 14.47911 17.76445 1.000 27.39815 155 LYS A N 1
ATOM 1710 C CA . LYS A 1 132 ? 32.77680 14.75871 18.02328 1.000 29.15890 155 LYS A CA 1
ATOM 1711 C C . LYS A 1 132 ? 33.16354 14.58158 19.47828 1.000 28.37721 155 LYS A C 1
ATOM 1712 O O . LYS A 1 132 ? 34.33258 14.30910 19.76296 1.000 29.64050 155 LYS A O 1
ATOM 1731 N N . VAL A 1 133 ? 32.21134 14.74035 20.40348 1.000 26.74544 156 VAL A N 1
ATOM 1732 C CA . VAL A 1 133 ? 32.48142 14.64546 21.82885 1.000 26.59277 156 VAL A CA 1
ATOM 1733 C C . VAL A 1 133 ? 31.33985 13.90878 22.51278 1.000 24.65836 156 VAL A C 1
ATOM 1734 O O . VAL A 1 133 ? 30.20280 13.88136 22.03369 1.000 24.70307 156 VAL A O 1
ATOM 1747 N N . ALA A 1 134 ? 31.66514 13.31873 23.65842 1.000 24.47675 157 ALA A N 1
ATOM 1748 C CA . ALA A 1 134 ? 30.68952 12.79226 24.59709 1.000 24.49517 157 ALA A CA 1
ATOM 1749 C C . ALA A 1 134 ? 30.66468 13.70537 25.81444 1.000 23.99247 157 ALA A C 1
ATOM 1750 O O . ALA A 1 134 ? 31.70856 14.20998 26.24340 1.000 25.52422 157 ALA A O 1
ATOM 1757 N N . ARG A 1 135 ? 29.47407 13.92079 26.36423 1.000 23.10289 158 ARG A N 1
ATOM 1758 C CA . ARG A 1 135 ? 29.31065 14.70365 27.57671 1.000 22.81075 158 ARG A CA 1
ATOM 1759 C C . ARG A 1 135 ? 28.51267 13.89849 28.58868 1.000 22.64496 158 ARG A C 1
ATOM 1760 O O . ARG A 1 135 ? 27.78086 12.97021 28.24105 1.000 23.53977 158 ARG A O 1
ATOM 1781 N N . LEU A 1 136 ? 28.67546 14.27124 29.85365 1.000 23.53452 159 LEU A N 1
ATOM 1782 C CA . LEU A 1 136 ? 27.94392 13.67254 30.95922 1.000 24.22146 159 LEU A CA 1
ATOM 1783 C C . LEU A 1 136 ? 28.07330 14.61615 32.14399 1.000 24.62940 159 LEU A C 1
ATOM 1784 O O . LEU A 1 136 ? 28.99086 15.43776 32.20054 1.000 24.93468 159 LEU A O 1
ATOM 1800 N N . THR A 1 137 ? 27.14126 14.50294 33.08355 1.000 25.72688 160 THR A N 1
ATOM 1801 C CA . THR A 1 137 ? 27.25169 15.20669 34.35179 1.000 26.33749 160 THR A CA 1
ATOM 1802 C C . THR A 1 137 ? 27.22285 14.19493 35.49038 1.000 26.75598 160 THR A C 1
ATOM 1803 O O . THR A 1 137 ? 26.60168 13.13203 35.38461 1.000 28.57984 160 THR A O 1
ATOM 1814 N N . ARG A 1 138 ? 27.90026 14.53452 36.58205 1.000 27.74291 161 ARG A N 1
ATOM 1815 C CA . ARG A 1 138 ? 27.91773 13.67714 37.75837 1.000 28.62984 161 ARG A CA 1
ATOM 1816 C C . ARG A 1 138 ? 28.32372 14.51740 38.95877 1.000 27.02444 161 ARG A C 1
ATOM 1817 O O . ARG A 1 138 ? 28.81753 15.63878 38.81769 1.000 27.09021 161 ARG A O 1
ATOM 1838 N N . ASP A 1 139 ? 28.11457 13.95669 40.15113 1.000 28.61671 162 ASP A N 1
ATOM 1839 C CA . ASP A 1 139 ? 28.47804 14.64219 41.38583 1.000 30.11958 162 ASP A CA 1
ATOM 1840 C C . ASP A 1 139 ? 29.48147 13.86666 42.23335 1.000 35.61755 162 ASP A C 1
ATOM 1841 O O . ASP A 1 139 ? 29.74417 14.26368 43.37563 1.000 38.42312 162 ASP A O 1
ATOM 1850 N N . ASP A 1 140 ? 30.06297 12.79053 41.70756 1.000 38.60215 163 ASP A N 1
ATOM 1851 C CA . ASP A 1 140 ? 31.10678 12.09163 42.43999 1.000 44.98447 163 ASP A CA 1
ATOM 1852 C C . ASP A 1 140 ? 32.39582 12.90283 42.43569 1.000 49.47185 163 ASP A C 1
ATOM 1853 O O . ASP A 1 140 ? 32.67469 13.66479 41.50615 1.000 49.04811 163 ASP A O 1
ATOM 1862 N N . GLN A 1 141 ? 33.19950 12.71047 43.47771 1.000 54.96461 164 GLN A N 1
ATOM 1863 C CA . GLN A 1 141 ? 34.49514 13.36888 43.54362 1.000 60.84162 164 GLN A CA 1
ATOM 1864 C C . GLN A 1 141 ? 35.35134 12.95103 42.35592 1.000 58.93088 164 GLN A C 1
ATOM 1865 O O . GLN A 1 141 ? 35.45549 11.76368 42.03414 1.000 56.73063 164 GLN A O 1
ATOM 1879 N N . LEU A 1 142 ? 35.96515 13.93334 41.70435 1.000 60.04416 165 LEU A N 1
ATOM 1880 C CA . LEU A 1 142 ? 36.82855 13.67116 40.56150 1.000 61.09691 165 LEU A CA 1
ATOM 1881 C C . LEU A 1 142 ? 38.20757 13.25443 41.05651 1.000 61.18640 165 LEU A C 1
ATOM 1882 O O . LEU A 1 142 ? 38.86243 14.00400 41.78905 1.000 61.28640 165 LEU A O 1
ATOM 1898 N N . GLY A 1 143 ? 38.64472 12.06104 40.65951 1.000 60.76006 166 GLY A N 1
ATOM 1899 C CA . GLY A 1 143 ? 39.94904 11.56353 41.02194 1.000 61.58908 166 GLY A CA 1
ATOM 1900 C C . GLY A 1 143 ? 40.91515 11.63700 39.85887 1.000 62.40497 166 GLY A C 1
ATOM 1901 O O . GLY A 1 143 ? 40.59369 12.16589 38.79020 1.000 62.29179 166 GLY A O 1
ATOM 1905 N N . PRO A 1 144 ? 42.12678 11.10634 40.04669 1.000 62.95239 167 PRO A N 1
ATOM 1906 C CA . PRO A 1 144 ? 43.11441 11.15957 38.95420 1.000 62.06545 167 PRO A CA 1
ATOM 1907 C C . PRO A 1 144 ? 42.60619 10.54994 37.65969 1.000 59.78360 167 PRO A C 1
ATOM 1908 O O . PRO A 1 144 ? 42.92365 11.04920 36.57317 1.000 57.60440 167 PRO A O 1
ATOM 1919 N N . ARG A 1 145 ? 41.81140 9.48065 37.74946 1.000 59.65465 168 ARG A N 1
ATOM 1920 C CA . ARG A 1 145 ? 41.34635 8.79779 36.54710 1.000 59.95205 168 ARG A CA 1
ATOM 1921 C C . ARG A 1 145 ? 40.40564 9.67842 35.73481 1.000 54.49613 168 ARG A C 1
ATOM 1922 O O . ARG A 1 145 ? 40.47695 9.69859 34.50032 1.000 51.85899 168 ARG A O 1
ATOM 1943 N N . GLU A 1 146 ? 39.51040 10.40439 36.40697 1.000 52.77224 169 GLU A N 1
ATOM 1944 C CA . GLU A 1 146 ? 38.58848 11.27938 35.69298 1.000 51.64053 169 GLU A CA 1
ATOM 1945 C C . GLU A 1 146 ? 39.33619 12.41255 35.00577 1.000 48.40855 169 GLU A C 1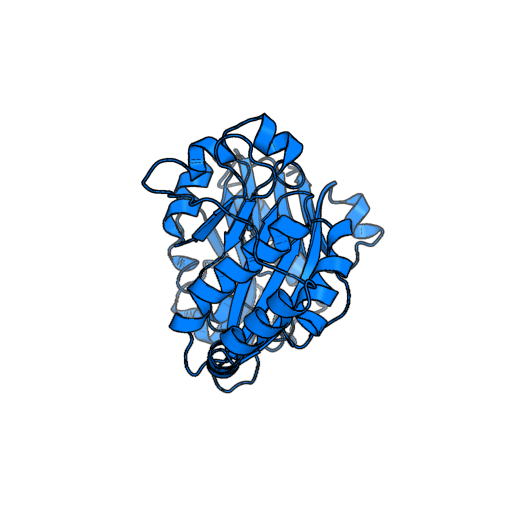
ATOM 1946 O O . GLU A 1 146 ? 39.04896 12.74801 33.85052 1.000 45.75564 169 GLU A O 1
ATOM 1958 N N . LEU A 1 147 ? 40.30625 13.00639 35.70298 1.000 46.87681 170 LEU A N 1
ATOM 1959 C CA . LEU A 1 147 ? 41.00975 14.16703 35.17251 1.000 47.92954 170 LEU A CA 1
ATOM 1960 C C . LEU A 1 147 ? 41.85405 13.81190 33.95675 1.000 43.42638 170 LEU A C 1
ATOM 1961 O O . LEU A 1 147 ? 42.12623 14.68117 33.12072 1.000 43.31320 170 LEU A O 1
ATOM 1977 N N . LYS A 1 148 ? 42.27537 12.55168 33.83596 1.000 39.30484 171 LYS A N 1
ATOM 1978 C CA . LYS A 1 148 ? 43.06139 12.15102 32.67684 1.000 35.81498 171 LYS A CA 1
ATOM 1979 C C . LYS A 1 148 ? 42.19498 11.95823 31.43701 1.000 35.62017 171 LYS A C 1
ATOM 1980 O O . LYS A 1 148 ? 42.67695 12.15012 30.31481 1.000 36.54923 171 LYS A O 1
ATOM 1999 N N . LYS A 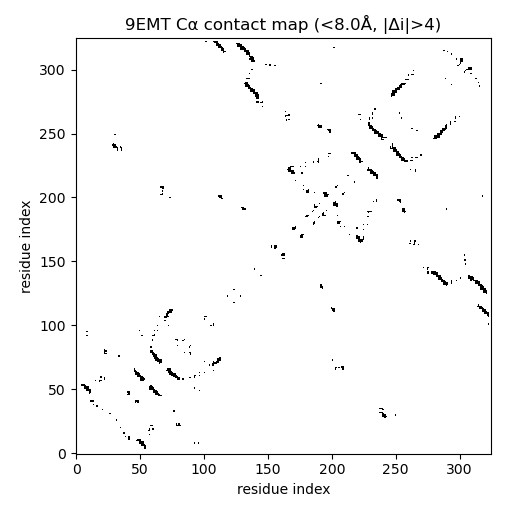1 149 ? 40.92844 11.57857 31.61372 1.000 33.74368 172 LYS A N 1
ATOM 2000 C CA . LYS A 1 149 ? 40.08125 11.18399 30.49590 1.000 35.53596 172 LYS A CA 1
ATOM 2001 C C . LYS A 1 149 ? 39.09127 12.25114 30.05995 1.000 33.48571 172 LYS A C 1
ATOM 2002 O O . LYS A 1 149 ? 38.68754 12.26379 28.89213 1.000 34.98588 172 LYS A O 1
ATOM 2021 N N . TYR A 1 150 ? 38.67459 13.12943 30.96161 1.000 30.08795 173 TYR A N 1
ATOM 2022 C CA . TYR A 1 150 ? 37.65236 14.11633 30.66419 1.000 28.48252 173 TYR A CA 1
ATOM 2023 C C . TYR A 1 150 ? 38.19422 15.52057 30.88380 1.000 28.68254 173 TYR A C 1
ATOM 2024 O O . TYR A 1 150 ? 39.06714 15.74447 31.72731 1.000 33.36460 173 TYR A O 1
ATOM 2042 N N . ARG A 1 151 ? 37.67556 16.45937 30.09491 1.000 28.92202 174 ARG A N 1
ATOM 2043 C CA . ARG A 1 151 ? 37.81124 17.87932 30.37296 1.000 29.16414 174 ARG A CA 1
ATOM 2044 C C . ARG A 1 151 ? 36.64569 18.31441 31.25284 1.000 26.32964 174 ARG A C 1
ATOM 2045 O O . ARG A 1 151 ? 35.51071 17.86681 31.06320 1.000 27.35865 174 ARG A O 1
ATOM 2066 N N . LEU A 1 152 ? 36.92098 19.19803 32.20540 1.000 28.45352 175 LEU A N 1
ATOM 2067 C CA . LEU A 1 152 ? 35.87085 19.79439 33.02507 1.000 28.31404 175 LEU A CA 1
ATOM 2068 C C . LEU A 1 152 ? 35.40340 21.07181 32.33591 1.000 28.20352 175 LEU A C 1
ATOM 2069 O O . LEU A 1 152 ? 36.15150 22.05289 32.26524 1.000 31.09065 175 LEU A O 1
ATOM 2085 N N . ILE A 1 153 ? 34.17635 21.05645 31.81160 1.000 27.76136 176 ILE A N 1
ATOM 2086 C CA . ILE A 1 153 ? 33.63514 22.23785 31.15007 1.000 28.57462 176 ILE A CA 1
ATOM 2087 C C . ILE A 1 153 ? 33.23394 23.28749 32.17471 1.000 30.32742 176 ILE A C 1
ATOM 2088 O O . ILE A 1 153 ? 33.50687 24.48144 32.01168 1.000 31.76181 176 ILE A O 1
ATOM 2104 N N . THR A 1 154 ? 32.55164 22.85986 33.22904 1.000 28.93518 177 THR A N 1
ATOM 2105 C CA . THR A 1 154 ? 32.10362 23.76965 34.27232 1.000 28.72987 177 THR A CA 1
ATOM 2106 C C . THR A 1 154 ? 31.64005 22.92732 35.44863 1.000 27.54029 177 THR A C 1
ATOM 2107 O O . THR A 1 154 ? 31.53564 21.70069 35.35931 1.000 28.49037 177 THR A O 1
ATOM 2118 N N . LYS A 1 155 ? 31.36852 23.60384 36.55822 1.000 28.51668 178 LYS A N 1
ATOM 2119 C CA . LYS A 1 155 ? 30.78695 22.94130 37.71123 1.000 28.29828 178 LYS A CA 1
ATOM 2120 C C . LYS A 1 155 ? 29.85314 23.90919 38.41539 1.000 28.10612 178 LYS A C 1
ATOM 2121 O O . LYS A 1 155 ? 30.03425 25.12865 38.35632 1.000 29.82735 178 LYS A O 1
ATOM 2140 N N . GLN A 1 156 ? 28.84616 23.34578 39.07279 1.000 26.25065 179 GLN A N 1
ATOM 2141 C CA . GLN A 1 156 ? 27.91055 24.09802 39.88727 1.000 25.60055 179 GLN A CA 1
ATOM 2142 C C . GLN A 1 156 ? 27.86932 23.46694 41.27012 1.000 25.11106 179 GLN A C 1
ATOM 2143 O O . GLN A 1 156 ? 28.05270 22.25526 41.41918 1.000 27.88501 179 GLN A O 1
ATOM 2157 N N . GLY A 1 157 ? 27.63949 24.29539 42.28352 1.000 25.34000 180 GLY A N 1
ATOM 2158 C CA . GLY A 1 157 ? 27.31407 23.76640 43.59264 1.000 25.60845 180 GLY A CA 1
ATOM 2159 C C . GLY A 1 157 ? 25.90142 23.21475 43.62806 1.000 25.62421 180 GLY A C 1
ATOM 2160 O O . GLY A 1 157 ? 25.02782 23.63340 42.86853 1.000 23.55033 180 GLY A O 1
ATOM 2164 N N . ILE A 1 158 ? 25.68187 22.25567 44.52858 1.000 24.58465 181 ILE A N 1
ATOM 2165 C CA . ILE A 1 158 ? 24.41449 21.54360 44.65652 1.000 25.02943 181 ILE A CA 1
ATOM 2166 C C . ILE A 1 158 ? 23.86607 21.78007 46.05736 1.000 24.47414 181 ILE A C 1
ATOM 2167 O O . ILE A 1 158 ? 24.53704 21.47112 47.05064 1.000 27.06386 181 ILE A O 1
ATOM 2183 N N . LEU A 1 159 ? 22.63968 22.29575 46.13671 1.000 24.66098 182 LEU A N 1
ATOM 2184 C CA . LEU A 1 159 ? 21.93658 22.49204 47.40031 1.000 25.31894 182 LEU A CA 1
ATOM 2185 C C . LEU A 1 159 ? 20.64408 21.68868 47.36260 1.000 25.05839 182 LEU A C 1
ATOM 2186 O O . LEU A 1 159 ? 19.79328 21.92142 46.49742 1.000 25.45054 182 LEU A O 1
ATOM 2202 N N . LEU A 1 160 ? 20.49093 20.75458 48.30056 1.000 25.50055 183 LEU A N 1
ATOM 2203 C CA . LEU A 1 160 ? 19.33323 19.86757 48.33976 1.000 26.07956 183 LEU A CA 1
ATOM 2204 C C . LEU A 1 160 ? 18.57674 20.09019 49.64101 1.000 26.12958 183 LEU A C 1
ATOM 2205 O O . LEU A 1 160 ? 19.14049 19.92588 50.72856 1.000 27.61657 183 LEU A O 1
ATOM 2221 N N . VAL A 1 161 ? 17.30105 20.46107 49.52488 1.000 26.13483 184 VAL A N 1
ATOM 2222 C CA . VAL A 1 161 ? 16.42303 20.65408 50.66930 1.000 26.11643 184 VAL A CA 1
ATOM 2223 C C . VAL A 1 161 ? 15.15792 19.84009 50.44285 1.000 26.17432 184 VAL A C 1
ATOM 2224 O O . VAL A 1 161 ? 14.85599 19.41271 49.32716 1.000 27.14284 184 VAL A O 1
ATOM 2237 N N . ARG A 1 162 ? 14.41233 19.63089 51.52071 1.000 26.53489 185 ARG A N 1
ATOM 2238 C CA . ARG A 1 162 ? 13.15341 18.90819 51.44967 1.000 27.81399 185 ARG A CA 1
ATOM 2239 C C . ARG A 1 162 ? 12.07045 19.70666 52.15598 1.000 27.86662 185 ARG A C 1
ATOM 2240 O O . ARG A 1 162 ? 12.34244 20.46529 53.09141 1.000 29.15623 185 ARG A O 1
ATOM 2261 N N . PHE A 1 163 ? 10.83755 19.53740 51.68700 1.000 27.11917 186 PHE A N 1
ATOM 2262 C CA . PHE A 1 163 ? 9.69695 20.15620 52.34234 1.000 27.20337 186 PHE A CA 1
ATOM 2263 C C . PHE A 1 163 ? 8.42177 19.43686 51.93014 1.000 27.40342 186 PHE A C 1
ATOM 2264 O O . PHE A 1 163 ? 8.36861 18.75760 50.90212 1.000 27.86925 186 PHE A O 1
ATOM 2281 N N . ASN A 1 164 ? 7.40390 19.57678 52.77287 1.000 29.06149 187 ASN A N 1
ATOM 2282 C CA . ASN A 1 164 ? 6.04405 19.16881 52.45151 1.000 30.25900 187 ASN A CA 1
ATOM 2283 C C . ASN A 1 164 ? 5.35748 20.36939 51.81137 1.000 29.09308 187 ASN A C 1
ATOM 2284 O O . ASN A 1 164 ? 5.36748 21.46534 52.37448 1.000 28.47722 187 ASN A O 1
ATOM 2295 N N . ALA A 1 165 ? 4.80165 20.17377 50.61264 1.000 28.07455 188 ALA A N 1
ATOM 2296 C CA . ALA A 1 165 ? 4.31367 21.31262 49.83575 1.000 28.21404 188 ALA A CA 1
ATOM 2297 C C . ALA A 1 165 ? 3.22814 22.07612 50.58588 1.000 29.46944 188 ALA A C 1
ATOM 2298 O O . ALA A 1 165 ? 3.25079 23.31141 50.65007 1.000 29.31679 188 ALA A O 1
ATOM 2305 N N . SER A 1 166 ? 2.26309 21.35410 51.15816 1.000 30.45641 189 SER A N 1
ATOM 2306 C CA . SER A 1 166 ? 1.16780 22.01118 51.86312 1.000 32.19083 189 SER A CA 1
ATOM 2307 C C . SER A 1 166 ? 1.67581 22.79227 53.06892 1.000 33.12249 189 SER A C 1
ATOM 2308 O O . SER A 1 166 ? 1.20422 23.90265 53.34199 1.000 32.90406 189 SER A O 1
ATOM 2316 N N . ALA A 1 167 ? 2.63303 22.22527 53.80803 1.000 31.93291 190 ALA A N 1
ATOM 2317 C CA . ALA A 1 167 ? 3.17690 22.92220 54.96903 1.000 32.55665 190 ALA A CA 1
ATOM 2318 C C . ALA A 1 167 ? 3.93098 24.17913 54.55461 1.000 30.63014 190 ALA A C 1
ATOM 2319 O O . ALA A 1 167 ? 3.82037 25.22115 55.21143 1.000 32.35398 190 ALA A O 1
ATOM 2326 N N . LEU A 1 168 ? 4.71202 24.09952 53.47534 1.000 29.94845 191 LEU A N 1
ATOM 2327 C CA . LEU A 1 168 ? 5.38355 25.28973 52.96593 1.000 29.46156 191 LEU A CA 1
ATOM 2328 C C . LEU A 1 168 ? 4.37103 26.38087 52.64709 1.000 31.17227 191 LEU A C 1
ATOM 2329 O O . LEU A 1 168 ? 4.51548 27.52936 53.08127 1.000 32.90405 191 LEU A O 1
ATOM 2345 N N . LEU A 1 169 ? 3.33020 26.03371 51.88906 1.000 30.21430 192 LEU A N 1
ATOM 2346 C CA . LEU A 1 169 ? 2.35309 27.03251 51.47419 1.000 32.88038 192 LEU A CA 1
ATOM 2347 C C . LEU A 1 169 ? 1.63678 27.63590 52.67290 1.000 33.82260 192 LEU A C 1
ATOM 2348 O O . LEU A 1 169 ? 1.32072 28.83145 52.68057 1.000 36.23075 192 LEU A O 1
ATOM 2364 N N . ALA A 1 170 ? 1.37269 26.82459 53.69752 1.000 32.27770 193 ALA A N 1
ATOM 2365 C CA . ALA A 1 170 ? 0.60409 27.29781 54.83920 1.000 34.19633 193 ALA A CA 1
ATOM 2366 C C . ALA A 1 170 ? 1.38640 28.27510 55.70363 1.000 35.98602 193 ALA A C 1
ATOM 2367 O O . ALA A 1 170 ? 0.77297 29.09246 56.39803 1.000 39.03371 193 ALA A O 1
ATOM 2374 N N . GLY A 1 171 ? 2.71534 28.22303 55.66908 1.000 35.36751 194 GLY A N 1
ATOM 2375 C CA . GLY A 1 171 ? 3.51463 29.06800 56.53143 1.000 33.94894 194 GLY A CA 1
ATOM 2376 C C . GLY A 1 171 ? 4.24907 30.18460 55.81953 1.000 34.54900 194 GLY A C 1
ATOM 2377 O O . GLY A 1 171 ? 4.78841 31.08380 56.46978 1.000 35.68333 194 GLY A O 1
ATOM 2381 N N . LEU A 1 172 ? 4.27445 30.15302 54.48659 1.000 34.26476 195 LEU A N 1
ATOM 2382 C CA . LEU A 1 172 ? 5.14963 31.06612 53.75484 1.000 35.11224 195 LEU A CA 1
ATOM 2383 C C . LEU A 1 172 ? 4.72553 32.51944 53.93889 1.000 35.89653 195 LEU A C 1
ATOM 2384 O O . LEU A 1 172 ? 5.57812 33.40414 54.07923 1.000 36.93348 195 LEU A O 1
ATOM 2400 N N . GLY A 1 173 ? 3.41969 32.78956 53.93862 1.000 36.46502 196 GLY A N 1
ATOM 2401 C CA . GLY A 1 173 ? 2.96606 34.15570 54.14556 1.000 37.67569 196 GLY A CA 1
ATOM 2402 C C . GLY A 1 173 ? 3.47234 34.73862 55.45008 1.000 38.84687 196 GLY A C 1
ATOM 2403 O O . GLY A 1 173 ? 4.00266 35.85239 55.48728 1.000 39.58643 196 GLY A O 1
ATOM 2407 N N . ALA A 1 174 ? 3.31904 33.98588 56.54042 1.000 37.87835 197 ALA A N 1
ATOM 2408 C CA . ALA A 1 174 ? 3.79737 34.45368 57.83494 1.000 37.83887 197 ALA A CA 1
ATOM 2409 C C . ALA A 1 174 ? 5.31216 34.59466 57.84205 1.000 37.20985 197 ALA A C 1
ATOM 2410 O O . ALA A 1 174 ? 5.85171 35.57645 58.36773 1.000 37.99677 197 ALA A O 1
ATOM 2417 N N . ARG A 1 175 ? 6.01709 33.61836 57.26503 1.000 36.36501 198 ARG A N 1
ATOM 2418 C CA . ARG A 1 175 ? 7.47301 33.68244 57.20479 1.000 35.63863 198 ARG A CA 1
ATOM 2419 C C . ARG A 1 175 ? 7.93304 34.95204 56.50288 1.000 36.28078 198 ARG A C 1
ATOM 2420 O O . ARG A 1 175 ? 8.75427 35.70941 57.03335 1.000 36.37290 198 ARG A O 1
ATOM 2441 N N . LEU A 1 176 ? 7.40849 35.20293 55.30391 1.000 36.64137 199 LEU A N 1
ATOM 2442 C CA . LEU A 1 176 ? 7.84142 36.36937 54.54479 1.000 38.51525 199 LEU A CA 1
ATOM 2443 C C . LEU A 1 176 ? 7.45022 37.66316 55.24497 1.000 41.22084 199 LEU A C 1
ATOM 2444 O O . LEU A 1 176 ? 8.18493 38.65529 55.17846 1.000 41.83670 199 LEU A O 1
ATOM 2461 N N . ALA A 1 177 ? 6.29237 37.67790 55.91000 1.000 42.61576 200 ALA A N 1
ATOM 2462 C CA . ALA A 1 177 ? 5.88104 38.86246 56.65634 1.000 44.45545 200 ALA A CA 1
ATOM 2463 C C . ALA A 1 177 ? 6.88748 39.19027 57.75110 1.000 45.52400 200 ALA A C 1
ATOM 2464 O O . ALA A 1 177 ? 7.32159 40.33959 57.89083 1.000 45.57136 200 ALA A O 1
ATOM 2471 N N . ALA A 1 178 ? 7.27415 38.18504 58.53858 1.000 46.29777 201 ALA A N 1
ATOM 2472 C CA . ALA A 1 178 ? 8.23173 38.41703 59.61422 1.000 46.97943 201 ALA A CA 1
ATOM 2473 C C . ALA A 1 178 ? 9.59290 38.82280 59.06362 1.000 48.22432 201 ALA A C 1
ATOM 2474 O O . ALA A 1 178 ? 10.28538 39.65775 59.65873 1.000 49.37444 201 ALA A O 1
ATOM 2481 N N . LEU A 1 179 ? 9.99108 38.24447 57.92911 1.000 48.39278 202 LEU A N 1
ATOM 2482 C CA . LEU A 1 179 ? 11.27545 38.59063 57.33081 1.000 49.28234 202 LEU A CA 1
ATOM 2483 C C . LEU A 1 179 ? 11.29454 40.04362 56.87397 1.000 50.58251 202 LEU A C 1
ATOM 2484 O O . LEU A 1 179 ? 12.33191 40.71244 56.94801 1.000 50.82463 202 LEU A O 1
ATOM 2500 N N . ARG A 1 180 ? 10.15660 40.54619 56.39541 1.000 53.10387 203 ARG A N 1
ATOM 2501 C CA . ARG A 1 180 ? 10.08462 41.91603 55.90171 1.000 57.92814 203 ARG A CA 1
ATOM 2502 C C . ARG A 1 180 ? 10.04039 42.91578 57.05048 1.000 61.73910 203 ARG A C 1
ATOM 2503 O O . ARG A 1 180 ? 10.77318 43.91122 57.04469 1.000 62.14441 203 ARG A O 1
ATOM 2524 N N . THR A 1 181 ? 9.18421 42.66851 58.04534 1.000 65.23953 204 THR A N 1
ATOM 2525 C CA . THR A 1 181 ? 9.10238 43.57649 59.18387 1.000 69.59003 204 THR A CA 1
ATOM 2526 C C . THR A 1 181 ? 10.44291 43.69561 59.89548 1.000 71.03758 204 THR A C 1
ATOM 2527 O O . THR A 1 181 ? 10.78542 44.77051 60.40169 1.000 71.46394 204 THR A O 1
ATOM 2539 N N . SER A 1 182 ? 11.21054 42.60636 59.94530 1.000 71.87716 205 SER A N 1
ATOM 2540 C CA . SER A 1 182 ? 12.51428 42.61027 60.59058 1.000 73.29838 205 SER A CA 1
ATOM 2541 C C . SER A 1 182 ? 13.58829 43.29208 59.75559 1.000 73.01940 205 SER A C 1
ATOM 2542 O O . SER A 1 182 ? 14.67705 43.55786 60.27629 1.000 73.80106 205 SER A O 1
ATOM 2550 N N . GLY A 1 183 ? 13.31426 43.58122 58.48612 1.000 71.79293 206 GLY A N 1
ATOM 2551 C CA . GLY A 1 183 ? 14.35372 44.07032 57.60643 1.000 70.56384 206 GLY A CA 1
ATOM 2552 C C . GLY A 1 183 ? 15.39796 43.03636 57.26477 1.000 69.33473 206 GLY A C 1
ATOM 2553 O O . GLY A 1 183 ? 16.49811 43.39436 56.83562 1.000 69.46897 206 GLY A O 1
ATOM 2557 N N . THR A 1 184 ? 15.08267 41.75294 57.45048 1.000 66.84234 207 THR A N 1
ATOM 2558 C CA . THR A 1 184 ? 16.04041 40.69473 57.15597 1.000 64.26308 207 THR A CA 1
ATOM 2559 C C . THR A 1 184 ? 16.03147 40.32778 55.67740 1.000 59.96520 207 THR A C 1
ATOM 2560 O O . THR A 1 184 ? 17.08717 40.03940 55.10267 1.000 59.20985 207 THR A O 1
ATOM 2571 N N . PHE A 1 185 ? 14.85854 40.32942 55.04694 1.000 55.77786 208 PHE A N 1
ATOM 2572 C CA . PHE A 1 185 ? 14.76766 39.97358 53.63851 1.000 51.42471 208 PHE A CA 1
ATOM 2573 C C . PHE A 1 185 ? 13.41320 40.40120 53.09764 1.000 49.52184 208 PHE A C 1
ATOM 2574 O O . PHE A 1 185 ? 12.38796 40.21856 53.75833 1.000 49.01389 208 PHE A O 1
ATOM 2591 N N . SER A 1 186 ? 13.42412 40.96870 51.89067 1.000 47.91376 209 SER A N 1
ATOM 2592 C CA . SER A 1 186 ? 12.21962 41.31461 51.15803 1.000 46.91365 209 SER A CA 1
ATOM 2593 C C . SER A 1 186 ? 12.51257 40.84923 49.73479 1.000 45.89773 209 SER A C 1
ATOM 2594 O O . SER A 1 186 ? 13.61265 41.11935 49.21630 1.000 46.32146 209 SER A O 1
ATOM 2602 N N . PRO A 1 187 ? 11.58350 40.15172 49.08180 1.000 44.31597 210 PRO A N 1
ATOM 2603 C CA . PRO A 1 187 ? 11.83113 39.72001 47.70018 1.000 43.87905 210 PRO A CA 1
ATOM 2604 C C . PRO A 1 187 ? 12.18663 40.89757 46.80634 1.000 40.87083 210 PRO A C 1
ATOM 2605 O O . PRO A 1 187 ? 11.54753 41.95107 46.85276 1.000 42.09463 210 PRO A O 1
ATOM 2616 N N . LEU A 1 188 ? 13.22114 40.70791 45.98915 1.000 39.38380 211 LEU A N 1
ATOM 2617 C CA . LEU A 1 188 ? 13.62000 41.70355 45.01204 1.000 38.37315 211 LEU A CA 1
ATOM 2618 C C . LEU A 1 188 ? 12.79619 41.53348 43.73869 1.000 35.20700 211 LEU A C 1
ATOM 2619 O O . LEU A 1 188 ? 12.36304 40.42451 43.41586 1.000 36.09391 211 LEU A O 1
ATOM 2635 N N . PRO A 1 189 ? 12.57726 42.61098 42.98880 1.000 34.08845 212 PRO A N 1
ATOM 2636 C CA . PRO A 1 189 ? 11.84370 42.47169 41.72574 1.000 33.21992 212 PRO A CA 1
ATOM 2637 C C . PRO A 1 189 ? 12.55824 41.52266 40.77788 1.000 32.10134 212 PRO A C 1
ATOM 2638 O O . PRO A 1 189 ? 13.78912 41.50249 40.68990 1.000 32.51454 212 PRO A O 1
ATOM 2649 N N . THR A 1 190 ? 11.76711 40.72114 40.07722 1.000 30.02742 213 THR A N 1
ATOM 2650 C CA . THR A 1 190 ? 12.24475 39.83177 39.03455 1.000 28.64569 213 THR A CA 1
ATOM 2651 C C . THR A 1 190 ? 11.35406 40.03805 37.82010 1.000 29.55894 213 THR A C 1
ATOM 2652 O O . THR A 1 190 ? 10.28734 40.65487 37.90365 1.000 32.90930 213 THR A O 1
ATOM 2663 N N . GLU A 1 191 ? 11.79044 39.50785 36.68555 1.000 29.00361 214 GLU A N 1
ATOM 2664 C CA . GLU A 1 191 ? 11.11921 39.75916 35.42255 1.000 29.19045 214 GLU A CA 1
ATOM 2665 C C . GLU A 1 191 ? 10.72634 38.46158 34.73650 1.000 27.60345 214 GLU A C 1
ATOM 2666 O O . GLU A 1 191 ? 11.41749 37.43805 34.82865 1.000 28.00610 214 GLU A O 1
ATOM 2678 N N . ALA A 1 192 ? 9.59215 38.53772 34.04715 1.000 27.60606 215 ALA A N 1
ATOM 2679 C CA . ALA A 1 192 ? 9.01687 37.39112 33.37314 1.000 27.79031 215 ALA A CA 1
ATOM 2680 C C . ALA A 1 192 ? 9.83891 37.01400 32.14967 1.000 28.52985 215 ALA A C 1
ATOM 2681 O O . ALA A 1 192 ? 10.43429 37.86163 31.47858 1.000 29.68787 215 ALA A O 1
ATOM 2688 N N . VAL A 1 193 ? 9.85932 35.71657 31.86674 1.000 26.97442 216 VAL A N 1
ATOM 2689 C CA . VAL A 1 193 ? 10.53243 35.15582 30.70649 1.000 27.28759 216 VAL A CA 1
ATOM 2690 C C . VAL A 1 193 ? 9.54591 34.21042 30.03960 1.000 27.87717 216 VAL A C 1
ATOM 2691 O O . VAL A 1 193 ? 9.20109 33.16503 30.60670 1.000 30.18265 216 VAL A O 1
ATOM 2704 N N . SER A 1 194 ? 9.11688 34.55466 28.83146 1.000 27.90611 217 SER A N 1
ATOM 2705 C CA . SER A 1 194 ? 8.18863 33.74139 28.06285 1.000 28.92199 217 SER A CA 1
ATOM 2706 C C . SER A 1 194 ? 8.93319 33.03057 26.94199 1.000 27.69295 217 SER A C 1
ATOM 2707 O O . SER A 1 194 ? 9.67064 33.66165 26.17845 1.000 29.34046 217 SER A O 1
ATOM 2715 N N . GLU A 1 195 ? 8.74143 31.71726 26.84310 1.000 28.19560 218 GLU A N 1
ATOM 2716 C CA . GLU A 1 195 ? 9.28835 30.99994 25.69823 1.000 28.54040 218 GLU A CA 1
ATOM 2717 C C . GLU A 1 195 ? 8.53734 31.38668 24.43072 1.000 30.23793 218 GLU A C 1
ATOM 2718 O O . GLU A 1 195 ? 9.14536 31.79562 23.43403 1.000 29.76422 218 GLU A O 1
ATOM 2730 N N . ALA A 1 196 ? 7.20455 31.29242 24.46803 1.000 29.60633 219 ALA A N 1
ATOM 2731 C CA . ALA A 1 196 ? 6.39250 31.62531 23.30430 1.000 31.49337 219 ALA A CA 1
ATOM 2732 C C . ALA A 1 196 ? 6.62225 33.05815 22.84864 1.000 32.50929 219 ALA A C 1
ATOM 2733 O O . ALA A 1 196 ? 6.57298 33.34195 21.64628 1.000 34.87270 219 ALA A O 1
ATOM 2740 N N . GLY A 1 197 ? 6.87272 33.97013 23.78431 1.000 32.13292 220 GLY A N 1
ATOM 2741 C CA . GLY A 1 197 ? 7.09127 35.36265 23.46185 1.000 31.57761 220 GLY A CA 1
ATOM 2742 C C . GLY A 1 197 ? 8.47311 35.69409 22.95691 1.000 32.99354 220 GLY A C 1
ATOM 2743 O O . GLY A 1 197 ? 8.72778 36.84020 22.57449 1.000 35.04377 220 GLY A O 1
ATOM 2747 N N . GLY A 1 198 ? 9.38059 34.71856 22.94406 1.000 31.89342 221 GLY A N 1
ATOM 2748 C CA . GLY A 1 198 ? 10.71676 34.91331 22.42865 1.000 31.70390 221 GLY A CA 1
ATOM 2749 C C . GLY A 1 198 ? 11.75701 35.34856 23.43791 1.000 29.78265 221 GLY A C 1
ATOM 2750 O O . GLY A 1 198 ? 12.90587 35.58907 23.04523 1.000 30.50114 221 GLY A O 1
ATOM 2754 N N . ASP A 1 199 ? 11.40453 35.44618 24.72401 1.000 28.39037 222 ASP A N 1
ATOM 2755 C CA . ASP A 1 199 ? 12.35448 35.95767 25.70649 1.000 27.75608 222 ASP A CA 1
ATOM 2756 C C . ASP A 1 199 ? 13.48493 34.96496 25.95124 1.000 26.61911 222 ASP A C 1
ATOM 2757 O O . ASP A 1 199 ? 14.63205 35.36385 26.18750 1.000 27.39287 222 ASP A O 1
ATOM 2766 N N . VAL A 1 200 ? 13.17046 33.66653 25.93496 1.000 26.55330 223 VAL A N 1
ATOM 2767 C CA . VAL A 1 200 ? 14.19101 32.65355 26.18957 1.000 26.37433 223 VAL A CA 1
ATOM 2768 C C . VAL A 1 200 ? 15.27947 32.72688 25.12822 1.000 26.54805 223 VAL A C 1
ATOM 2769 O O . VAL A 1 200 ? 16.47461 32.68478 25.43713 1.000 27.33233 223 VAL A O 1
ATOM 2782 N N . ALA A 1 201 ? 14.88308 32.82853 23.85806 1.000 27.39551 224 ALA A N 1
ATOM 2783 C CA . ALA A 1 201 ? 15.87510 32.88162 22.79066 1.000 27.93243 224 ALA A CA 1
ATOM 2784 C C . ALA A 1 201 ? 16.69176 34.16519 22.85828 1.000 28.74568 224 ALA A C 1
ATOM 2785 O O . ALA A 1 201 ? 17.90873 34.14415 22.64766 1.000 30.53797 224 ALA A O 1
ATOM 2792 N N . ARG A 1 202 ? 16.04751 35.29600 23.14300 1.000 28.47722 225 ARG A N 1
ATOM 2793 C CA . ARG A 1 202 ? 16.80258 36.54151 23.22588 1.000 28.08772 225 ARG A CA 1
ATOM 2794 C C . ARG A 1 202 ? 17.84056 36.48702 24.33953 1.000 28.63777 225 ARG A C 1
ATOM 2795 O O . ARG A 1 202 ? 18.89743 37.12059 24.23366 1.000 30.87748 225 ARG A O 1
ATOM 2816 N N . LEU A 1 203 ? 17.55884 35.74009 25.40911 1.000 27.81660 226 LEU A N 1
ATOM 2817 C CA . LEU A 1 203 ? 18.51932 35.58167 26.49453 1.000 26.09803 226 LEU A CA 1
ATOM 2818 C C . LEU A 1 203 ? 19.61706 34.58309 26.13626 1.000 27.37970 226 LEU A C 1
ATOM 2819 O O . LEU A 1 203 ? 20.80784 34.90608 26.18896 1.000 28.19296 226 LEU A O 1
ATOM 2835 N N . LEU A 1 204 ? 19.23489 33.35621 25.78128 1.000 26.01377 227 LEU A N 1
ATOM 2836 C CA . LEU A 1 204 ? 20.21978 32.28953 25.64786 1.000 26.21907 227 LEU A CA 1
ATOM 2837 C C . LEU A 1 204 ? 21.06378 32.40885 24.38601 1.000 26.66649 227 LEU A C 1
ATOM 2838 O O . LEU A 1 204 ? 22.15477 31.83372 24.33791 1.000 27.44814 227 LEU A O 1
ATOM 2854 N N . LEU A 1 205 ? 20.59702 33.12582 23.36969 1.000 27.58237 228 LEU A N 1
ATOM 2855 C CA . LEU A 1 205 ? 21.38579 33.31727 22.15933 1.000 28.07192 228 LEU A CA 1
ATOM 2856 C C . LEU A 1 205 ? 22.26090 34.56241 22.22265 1.000 28.72988 228 LEU A C 1
ATOM 2857 O O . LEU A 1 205 ? 22.95922 34.86451 21.24822 1.000 29.67209 228 LEU A O 1
ATOM 2873 N N . SER A 1 206 ? 22.25149 35.27482 23.34591 1.000 28.59829 229 SER A N 1
ATOM 2874 C CA . SER A 1 206 ? 23.08136 36.46034 23.50031 1.000 28.89306 229 SER A CA 1
ATOM 2875 C C . SER A 1 206 ? 24.50021 36.03969 23.85163 1.000 27.87717 229 SER A C 1
ATOM 2876 O O . SER A 1 206 ? 24.69275 35.31601 24.83515 1.000 27.43236 229 SER A O 1
ATOM 2884 N N . PRO A 1 207 ? 25.51231 36.46287 23.09380 1.000 29.90635 230 PRO A N 1
ATOM 2885 C CA . PRO A 1 207 ? 26.88561 36.09332 23.46464 1.000 30.85118 230 PRO A CA 1
ATOM 2886 C C . PRO A 1 207 ? 27.29500 36.57620 24.84408 1.000 30.09585 230 PRO A C 1
ATOM 2887 O O . PRO A 1 207 ? 28.06358 35.88403 25.52288 1.000 30.66958 230 PRO A O 1
ATOM 2898 N N . SER A 1 208 ? 26.81044 37.74133 25.28533 1.000 30.65904 231 SER A N 1
ATOM 2899 C CA . SER A 1 208 ? 27.19452 38.23525 26.60519 1.000 29.99057 231 SER A CA 1
ATOM 2900 C C . SER A 1 208 ? 26.50382 37.45435 27.72239 1.000 28.45880 231 SER A C 1
ATOM 2901 O O . SER A 1 208 ? 27.10589 37.21984 28.77654 1.000 28.77988 231 SER A O 1
ATOM 2909 N N . VAL A 1 209 ? 25.24796 37.03799 27.52117 1.000 27.37708 232 VAL A N 1
ATOM 2910 C CA . VAL A 1 209 ? 24.62194 36.13681 28.48957 1.000 26.58490 232 VAL A CA 1
ATOM 2911 C C . VAL A 1 209 ? 25.39319 34.82432 28.55494 1.000 24.74522 232 VAL A C 1
ATOM 2912 O O . VAL A 1 209 ? 25.63810 34.27910 29.63793 1.000 25.82162 232 VAL A O 1
ATOM 2925 N N . GLN A 1 210 ? 25.78356 34.29231 27.39566 1.000 24.58203 233 GLN A N 1
ATOM 2926 C CA . GLN A 1 210 ? 26.52208 33.03484 27.38250 1.000 25.99798 233 GLN A CA 1
ATOM 2927 C C . GLN A 1 210 ? 27.83177 33.16577 28.14474 1.000 26.92703 233 GLN A C 1
ATOM 2928 O O . GLN A 1 210 ? 28.21241 32.26668 28.90543 1.000 28.09295 233 GLN A O 1
ATOM 2942 N N . ARG A 1 211 ? 28.52526 34.28960 27.97019 1.000 26.05850 234 ARG A N 1
ATOM 2943 C CA . ARG A 1 211 ? 29.81846 34.47966 28.60805 1.000 25.95063 234 ARG A CA 1
ATOM 2944 C C . ARG A 1 211 ? 29.67374 34.77231 30.09604 1.000 27.31129 234 ARG A C 1
ATOM 2945 O O . ARG A 1 211 ? 30.40257 34.20456 30.91676 1.000 29.12728 234 ARG A O 1
ATOM 2966 N N . ASP A 1 212 ? 28.73757 35.64842 30.45576 1.000 27.21392 235 ASP A N 1
ATOM 2967 C CA . ASP A 1 212 ? 28.70268 36.23836 31.78519 1.000 28.08770 235 ASP A CA 1
ATOM 2968 C C . ASP A 1 212 ? 27.71609 35.57695 32.73396 1.000 28.03243 235 ASP A C 1
ATOM 2969 O O . ASP A 1 212 ? 27.84352 35.74993 33.95248 1.000 29.93526 235 ASP A O 1
ATOM 2978 N N . VAL A 1 213 ? 26.73808 34.84409 32.22046 1.000 26.65071 236 VAL A N 1
ATOM 2979 C CA . VAL A 1 213 ? 25.67516 34.26877 33.03233 1.000 26.93755 236 VAL A CA 1
ATOM 2980 C C . VAL A 1 213 ? 25.74061 32.74051 33.05565 1.000 25.55583 236 VAL A C 1
ATOM 2981 O O . VAL A 1 213 ? 25.74311 32.12979 34.12505 1.000 25.90322 236 VAL A O 1
ATOM 2994 N N . LEU A 1 214 ? 25.79702 32.10570 31.88777 1.000 25.44790 237 LEU A N 1
ATOM 2995 C CA . LEU A 1 214 ? 25.71538 30.64955 31.84385 1.000 24.97682 237 LEU A CA 1
ATOM 2996 C C . LEU A 1 214 ? 27.01594 30.02165 32.34178 1.000 25.55582 237 LEU A C 1
ATOM 2997 O O . LEU A 1 214 ? 28.10483 30.49174 31.99672 1.000 27.69552 237 LEU A O 1
ATOM 3013 N N . PRO A 1 215 ? 26.93818 28.93484 33.11378 1.000 24.91892 238 PRO A N 1
ATOM 3014 C CA . PRO A 1 215 ? 28.16147 28.28582 33.61428 1.000 26.39538 238 PRO A CA 1
ATOM 3015 C C . PRO A 1 215 ? 28.91853 27.61934 32.47572 1.000 27.07178 238 PRO A C 1
ATOM 3016 O O . PRO A 1 215 ? 28.39936 26.72656 31.80180 1.000 26.64278 238 PRO A O 1
ATOM 3027 N N . GLY A 1 216 ? 30.15459 28.05434 32.26668 1.000 27.83765 239 GLY A N 1
ATOM 3028 C CA . GLY A 1 216 ? 30.90577 27.55125 31.13585 1.000 27.44815 239 GLY A CA 1
ATOM 3029 C C . GLY A 1 216 ? 30.20526 27.74883 29.81293 1.000 27.05074 239 GLY A C 1
ATOM 3030 O O . GLY A 1 216 ? 30.40405 26.95225 28.88946 1.000 27.86661 239 GLY A O 1
ATOM 3034 N N . GLY A 1 217 ? 29.38335 28.79070 29.69573 1.000 26.66384 240 GLY A N 1
ATOM 3035 C CA . GLY A 1 217 ? 28.68614 29.04729 28.45310 1.000 26.04007 240 GLY A CA 1
ATOM 3036 C C . GLY A 1 217 ? 27.66379 28.00227 28.08943 1.000 24.66099 240 GLY A C 1
ATOM 3037 O O . GLY A 1 217 ? 27.23882 27.93942 26.93259 1.000 26.18745 240 GLY A O 1
ATOM 3041 N N . THR A 1 218 ? 27.23690 27.19337 29.05801 1.000 23.83719 241 THR A N 1
ATOM 3042 C CA . THR A 1 218 ? 26.40055 26.02609 28.82302 1.000 23.04239 241 THR A CA 1
ATOM 3043 C C . THR A 1 218 ? 25.09404 26.13909 29.59726 1.000 22.88182 241 THR A C 1
ATOM 3044 O O . THR A 1 218 ? 25.07120 26.60619 30.74085 1.000 24.11352 241 THR A O 1
ATOM 3055 N N . ILE A 1 219 ? 24.00296 25.71846 28.96463 1.000 22.63178 242 ILE A N 1
ATOM 3056 C CA . ILE A 1 219 ? 22.74597 25.51098 29.67590 1.000 22.70284 242 ILE A CA 1
ATOM 3057 C C . ILE A 1 219 ? 22.82784 24.14153 30.33481 1.000 22.56073 242 ILE A C 1
ATOM 3058 O O . ILE A 1 219 ? 23.08511 23.13777 29.66389 1.000 24.84517 242 ILE A O 1
ATOM 3074 N N . ILE A 1 220 ? 22.62164 24.08902 31.64279 1.000 21.32901 243 ILE A N 1
ATOM 3075 C CA . ILE A 1 220 ? 22.44609 22.82125 32.34174 1.000 21.88433 243 ILE A CA 1
ATOM 3076 C C . ILE A 1 220 ? 21.02066 22.79403 32.86646 1.000 21.64218 243 ILE A C 1
ATOM 3077 O O . ILE A 1 220 ? 20.61020 23.69188 33.61280 1.000 21.85537 243 ILE A O 1
ATOM 3093 N N . GLN A 1 221 ? 20.26866 21.76989 32.47530 1.000 21.59218 244 GLN A N 1
ATOM 3094 C CA . GLN A 1 221 ? 18.84745 21.67082 32.78600 1.000 21.54481 244 GLN A CA 1
ATOM 3095 C C . GLN A 1 221 ? 18.61346 20.27859 33.34894 1.000 21.12897 244 GLN A C 1
ATOM 3096 O O . GLN A 1 221 ? 18.65324 19.29499 32.60494 1.000 21.45795 244 GLN A O 1
ATOM 3110 N N . ASP A 1 222 ? 18.38142 20.18671 34.65599 1.000 21.15528 245 ASP A N 1
ATOM 3111 C CA . ASP A 1 222 ? 18.14489 18.89319 35.29040 1.000 21.19478 245 ASP A CA 1
ATOM 3112 C C . ASP A 1 222 ? 19.20946 17.89247 34.84560 1.000 21.13424 245 ASP A C 1
ATOM 3113 O O . ASP A 1 222 ? 18.91728 16.82153 34.30528 1.000 21.52375 245 ASP A O 1
ATOM 3122 N N . TRP A 1 223 ? 20.46855 18.28539 35.04376 1.000 21.94221 246 TRP A N 1
ATOM 3123 C CA . TRP A 1 223 ? 21.66584 17.49524 34.79030 1.000 21.37637 246 TRP A CA 1
ATOM 3124 C C . TRP A 1 223 ? 21.98798 17.34402 33.30864 1.000 20.95265 246 TRP A C 1
ATOM 3125 O O . TRP A 1 223 ? 22.99800 16.70962 32.97145 1.000 23.91085 246 TRP A O 1
ATOM 3146 N N . GLN A 1 224 ? 21.17286 17.89653 32.41157 1.000 20.42100 247 GLN A N 1
ATOM 3147 C CA . GLN A 1 224 ? 21.36563 17.70328 30.98187 1.000 20.23676 247 GLN A CA 1
ATOM 3148 C C . GLN A 1 224 ? 21.98064 18.94799 30.36378 1.000 20.74735 247 GLN A C 1
ATOM 3149 O O . GLN A 1 224 ? 21.37071 20.02821 30.42097 1.000 21.84746 247 GLN A O 1
ATOM 3163 N N . PRO A 1 225 ? 23.18173 18.85280 29.78304 1.000 20.87632 248 PRO A N 1
ATOM 3164 C CA . PRO A 1 225 ? 23.84662 20.03631 29.22672 1.000 21.30531 248 PRO A CA 1
ATOM 3165 C C . PRO A 1 225 ? 23.48688 20.26681 27.76857 1.000 21.12897 248 PRO A C 1
ATOM 3166 O O . PRO A 1 225 ? 23.41378 19.33880 26.95907 1.000 22.19487 248 PRO A O 1
ATOM 3177 N N . TYR A 1 226 ? 23.26437 21.53723 27.43881 1.000 21.22108 249 TYR A N 1
ATOM 3178 C CA . TYR A 1 226 ? 22.98325 21.94426 26.07450 1.000 21.10005 249 TYR A CA 1
ATOM 3179 C C . TYR A 1 226 ? 23.83609 23.14697 25.71379 1.000 22.62651 249 TYR A C 1
ATOM 3180 O O . TYR A 1 226 ? 23.86234 24.13029 26.45955 1.000 22.90549 249 TYR A O 1
ATOM 3198 N N . ARG A 1 227 ? 24.48800 23.08897 24.55977 1.000 22.56863 250 ARG A N 1
ATOM 3199 C CA . ARG A 1 227 ? 25.08635 24.29043 24.00059 1.000 24.05829 250 ARG A CA 1
ATOM 3200 C C . ARG A 1 227 ? 23.97428 25.28423 23.67383 1.000 24.58730 250 ARG A C 1
ATOM 3201 O O . ARG A 1 227 ? 22.87121 24.87861 23.27763 1.000 25.73214 250 ARG A O 1
ATOM 3222 N N . PRO A 1 228 ? 24.19561 26.57662 23.86799 1.000 25.82956 251 PRO A N 1
ATOM 3223 C CA . PRO A 1 228 ? 23.11372 27.54709 23.64500 1.000 28.01666 251 PRO A CA 1
ATOM 3224 C C . PRO A 1 228 ? 22.89389 27.87350 22.17492 1.000 31.69075 251 PRO A C 1
ATOM 3225 O O . PRO A 1 228 ? 23.46864 28.82554 21.64149 1.000 37.12292 251 PRO A O 1
ATOM 3236 N N . SER A 1 229 ? 22.03651 27.08905 21.52469 1.000 28.52989 252 SER A N 1
ATOM 3237 C CA . SER A 1 229 ? 21.78144 27.18789 20.09777 1.000 28.51933 252 SER A CA 1
ATOM 3238 C C . SER A 1 229 ? 20.28454 27.05632 19.86245 1.000 28.76146 252 SER A C 1
ATOM 3239 O O . SER A 1 229 ? 19.55919 26.48953 20.68116 1.000 28.18771 252 SER A O 1
ATOM 3247 N N . GLU A 1 230 ? 19.82161 27.56709 18.72066 1.000 30.14319 253 GLU A N 1
ATOM 3248 C CA . GLU A 1 230 ? 18.39428 27.48289 18.42244 1.000 29.54842 253 GLU A CA 1
ATOM 3249 C C . GLU A 1 230 ? 17.93016 26.03232 18.36584 1.000 27.59556 253 GLU A C 1
ATOM 3250 O O . GLU A 1 230 ? 16.82959 25.70745 18.82493 1.000 28.06664 253 GLU A O 1
ATOM 3262 N N . SER A 1 231 ? 18.75971 25.14488 17.81419 1.000 28.36405 254 SER A N 1
ATOM 3263 C CA . SER A 1 231 ? 18.40006 23.73202 17.74339 1.000 29.22467 254 SER A CA 1
ATOM 3264 C C . SER A 1 231 ? 18.09312 23.17644 19.12847 1.000 26.94020 254 SER A C 1
ATOM 3265 O O . SER A 1 231 ? 17.09187 22.47714 19.32510 1.000 26.75596 254 SER A O 1
ATOM 3273 N N . ASN A 1 232 ? 18.94920 23.47774 20.10517 1.000 25.37948 255 ASN A N 1
ATOM 3274 C CA . ASN A 1 232 ? 18.70865 22.99179 21.45655 1.000 24.17145 255 ASN A CA 1
ATOM 3275 C C . ASN A 1 232 ? 17.56067 23.73463 22.12610 1.000 25.06100 255 ASN A C 1
ATOM 3276 O O . ASN A 1 232 ? 16.87359 23.16295 22.97662 1.000 24.85836 255 ASN A O 1
ATOM 3288 N N . LEU A 1 233 ? 17.33814 25.00296 21.77431 1.000 24.87416 256 LEU A N 1
ATOM 3289 C CA . LEU A 1 233 ? 16.20500 25.71434 22.35605 1.000 25.58213 256 LEU A CA 1
ATOM 3290 C C . LEU A 1 233 ? 14.88847 25.05324 21.96846 1.000 24.15831 256 LEU A C 1
ATOM 3291 O O . LEU A 1 233 ? 13.94147 25.04822 22.76186 1.000 25.61370 256 LEU A O 1
ATOM 3307 N N . ARG A 1 234 ? 14.81031 24.47145 20.76727 1.000 24.93732 257 ARG A N 1
ATOM 3308 C CA . ARG A 1 234 ? 13.60338 23.73678 20.39972 1.000 25.57952 257 ARG A CA 1
ATOM 3309 C C . ARG A 1 234 ? 13.39682 22.53620 21.31958 1.000 25.20315 257 ARG A C 1
ATOM 3310 O O . ARG A 1 234 ? 12.26346 22.22770 21.71069 1.000 26.58750 257 ARG A O 1
ATOM 3331 N N . LEU A 1 235 ? 14.48425 21.83689 21.66392 1.000 24.86888 258 LEU A N 1
ATOM 3332 C CA . LEU A 1 235 ? 14.37583 20.69552 22.56669 1.000 23.47662 258 LEU A CA 1
ATOM 3333 C C . LEU A 1 235 ? 13.91684 21.14116 23.94762 1.000 23.17134 258 LEU A C 1
ATOM 3334 O O . LEU A 1 235 ? 13.06794 20.49311 24.57123 1.000 24.85308 258 LEU A O 1
ATOM 3350 N N . LEU A 1 236 ? 14.47635 22.24639 24.44433 1.000 23.48977 259 LEU A N 1
ATOM 3351 C CA . LEU A 1 236 ? 14.09042 22.74650 25.75841 1.000 23.37662 259 LEU A CA 1
ATOM 3352 C C . LEU A 1 236 ? 12.64448 23.22369 25.76744 1.000 25.01627 259 LEU A C 1
ATOM 3353 O O . LEU A 1 236 ? 11.93493 23.04584 26.76459 1.000 25.95058 259 LEU A O 1
ATOM 3369 N N . ALA A 1 237 ? 12.18527 23.81297 24.65980 1.000 24.41094 260 ALA A N 1
ATOM 3370 C CA . ALA A 1 237 ? 10.83312 24.35606 24.61245 1.000 24.64257 260 ALA A CA 1
ATOM 3371 C C . ALA A 1 237 ? 9.78174 23.27848 24.83201 1.000 26.29800 260 ALA A C 1
ATOM 3372 O O . ALA A 1 237 ? 8.68404 23.57553 25.31397 1.000 26.99019 260 ALA A O 1
ATOM 3379 N N . ALA A 1 238 ? 10.09346 22.02747 24.49820 1.000 26.27696 261 ALA A N 1
ATOM 3380 C CA . ALA A 1 238 ? 9.10782 20.95844 24.58584 1.000 27.27971 261 ALA A CA 1
ATOM 3381 C C . ALA A 1 238 ? 8.96266 20.37781 25.98688 1.000 27.50870 261 ALA A C 1
ATOM 3382 O O . ALA A 1 238 ? 8.04905 19.57539 26.21043 1.000 30.96432 261 ALA A O 1
ATOM 3389 N N . LYS A 1 239 ? 9.80910 20.77363 26.93447 1.000 25.94535 262 LYS A N 1
ATOM 3390 C CA . LYS A 1 239 ? 9.86710 20.12319 28.23533 1.000 26.17170 262 LYS A CA 1
ATOM 3391 C C . LYS A 1 239 ? 8.99912 20.77769 29.30211 1.000 29.20362 262 LYS A C 1
ATOM 3392 O O . LYS A 1 239 ? 8.93038 20.25803 30.42007 1.000 32.05394 262 LYS A O 1
ATOM 3411 N N . GLY A 1 240 ? 8.35254 21.89790 29.00903 1.000 30.45113 263 GLY A N 1
ATOM 3412 C CA . GLY A 1 240 ? 7.52629 22.52911 30.02270 1.000 31.46965 263 GLY A CA 1
ATOM 3413 C C . GLY A 1 240 ? 8.32456 23.20321 31.11602 1.000 29.72736 263 GLY A C 1
ATOM 3414 O O . GLY A 1 240 ? 7.94019 23.14536 32.29258 1.000 31.12488 263 GLY A O 1
ATOM 3418 N N . LEU A 1 241 ? 9.42534 23.84675 30.75501 1.000 26.68753 264 LEU A N 1
ATOM 3419 C CA . LEU A 1 241 ? 10.26737 24.52417 31.71793 1.000 24.45569 264 LEU A CA 1
ATOM 3420 C C . LEU A 1 241 ? 9.68312 25.89011 32.06081 1.000 22.97921 264 LEU A C 1
ATOM 3421 O O . LEU A 1 241 ? 8.95795 26.50116 31.27319 1.000 24.28723 264 LEU A O 1
ATOM 3437 N N . GLU A 1 242 ? 10.02890 26.37941 33.25074 1.000 22.83180 265 GLU A N 1
ATOM 3438 C CA . GLU A 1 242 ? 9.71793 27.74255 33.65960 1.000 22.29491 265 GLU A CA 1
ATOM 3439 C C . GLU A 1 242 ? 11.01829 28.49591 33.88929 1.000 21.70540 265 GLU A C 1
ATOM 3440 O O . GLU A 1 242 ? 11.96675 27.95515 34.46842 1.000 23.58187 265 GLU A O 1
ATOM 3452 N N . TRP A 1 243 ? 11.06079 29.73430 33.40881 1.000 23.55819 266 TRP A N 1
ATOM 3453 C CA . TRP A 1 243 ? 12.23491 30.57895 33.49884 1.000 23.54771 266 TRP A CA 1
ATOM 3454 C C . TRP A 1 243 ? 11.90050 31.84525 34.27182 1.000 24.05827 266 TRP A C 1
ATOM 3455 O O . TRP A 1 243 ? 10.74964 32.29323 34.29543 1.000 25.91900 266 TRP A O 1
ATOM 3476 N N . ARG A 1 244 ? 12.92441 32.42238 34.89355 1.000 23.69772 267 ARG A N 1
ATOM 3477 C CA . ARG A 1 244 ? 12.82171 33.72481 35.53655 1.000 24.83992 267 ARG A CA 1
ATOM 3478 C C . ARG A 1 244 ? 14.17119 34.40911 35.37983 1.000 23.47664 267 ARG A C 1
ATOM 3479 O O . ARG A 1 244 ? 15.20208 33.74748 35.23768 1.000 24.27935 267 ARG A O 1
ATOM 3500 N N . VAL A 1 245 ? 14.16283 35.73959 35.38797 1.000 24.80044 268 VAL A N 1
ATOM 3501 C CA . VAL A 1 245 ? 15.38680 36.51277 35.20715 1.000 25.00314 268 VAL A CA 1
ATOM 3502 C C . VAL A 1 245 ? 15.28758 37.76676 36.05997 1.000 26.31381 268 VAL A C 1
ATOM 3503 O O . VAL A 1 245 ? 14.20051 38.18790 36.45979 1.000 28.40087 268 VAL A O 1
ATOM 3516 N N . ASP A 1 246 ? 16.44318 38.36078 36.36263 1.000 26.64805 269 ASP A N 1
ATOM 3517 C CA . ASP A 1 246 ? 16.42413 39.61810 37.10612 1.000 27.47188 269 ASP A CA 1
ATOM 3518 C C . ASP A 1 246 ? 15.98682 40.76888 36.21137 1.000 29.37996 269 ASP A C 1
ATOM 3519 O O . ASP A 1 246 ? 15.13331 41.57758 36.59883 1.000 32.69348 269 ASP A O 1
ATOM 3528 N N . SER A 1 247 ? 16.52278 40.82990 34.99449 1.000 29.00623 270 SER A N 1
ATOM 3529 C CA . SER A 1 247 ? 16.18169 41.86708 34.03522 1.000 29.52209 270 SER A CA 1
ATOM 3530 C C . SER A 1 247 ? 16.38753 41.30319 32.63932 1.000 30.12742 270 SER A C 1
ATOM 3531 O O . SER A 1 247 ? 17.46805 40.79259 32.33295 1.000 31.57757 270 SER A O 1
ATOM 3539 N N . ARG A 1 248 ? 15.35261 41.39345 31.80201 1.000 29.31417 271 ARG A N 1
ATOM 3540 C CA . ARG A 1 248 ? 15.50004 41.01374 30.40103 1.000 29.61685 271 ARG A CA 1
ATOM 3541 C C . ARG A 1 248 ? 16.46667 41.94814 29.67709 1.000 31.76446 271 ARG A C 1
ATOM 3542 O O . ARG A 1 248 ? 17.23442 41.51121 28.81161 1.000 33.07775 271 ARG A O 1
ATOM 3563 N N . ALA A 1 249 ? 16.45228 43.23726 30.02316 1.000 32.86985 272 ALA A N 1
ATOM 3564 C CA . ALA A 1 249 ? 17.30861 44.19953 29.34008 1.000 34.64111 272 ALA A CA 1
ATOM 3565 C C . ALA A 1 249 ? 18.75666 44.12635 29.80847 1.000 35.14644 272 ALA A C 1
ATOM 3566 O O . ALA A 1 249 ? 19.67261 44.38530 29.01848 1.000 36.79135 272 ALA A O 1
ATOM 3573 N N A ARG A 1 250 ? 18.98282 43.80491 31.08053 0.514 34.36741 273 ARG A N 1
ATOM 3574 N N B ARG A 1 250 ? 18.98276 43.76159 31.06758 0.486 34.74114 273 ARG A N 1
ATOM 3575 C CA A ARG A 1 250 ? 20.32194 43.72497 31.66150 0.514 34.70166 273 ARG A CA 1
ATOM 3576 C CA B ARG A 1 250 ? 20.32210 43.71647 31.65480 0.486 35.33594 273 ARG A CA 1
ATOM 3577 C C A ARG A 1 250 ? 20.41630 42.42968 32.45902 0.514 33.03303 273 ARG A C 1
ATOM 3578 C C B ARG A 1 250 ? 20.43910 42.43119 32.45596 0.486 33.44887 273 ARG A C 1
ATOM 3579 O O A ARG A 1 250 ? 20.44459 42.44183 33.69606 0.514 33.00408 273 ARG A O 1
ATOM 3580 O O B ARG A 1 250 ? 20.50579 42.44696 33.69003 0.486 33.49887 273 ARG A O 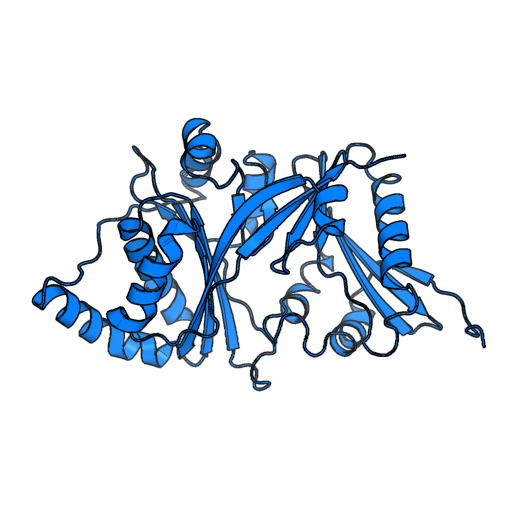1
ATOM 3621 N N . PRO A 1 251 ? 20.45590 41.28593 31.77979 1.000 31.80129 274 PRO A N 1
ATOM 3622 C CA . PRO A 1 251 ? 20.40473 40.00514 32.50025 1.000 29.35103 274 PRO A CA 1
ATOM 3623 C C . PRO A 1 251 ? 21.68610 39.70058 33.26482 1.000 29.09308 274 PRO A C 1
ATOM 3624 O O . PRO A 1 251 ? 22.78854 39.80186 32.72238 1.000 30.62220 274 PRO A O 1
ATOM 3635 N N . ARG A 1 252 ? 21.52546 39.28857 34.52877 1.000 27.66135 275 ARG A N 1
ATOM 3636 C CA . ARG A 1 252 ? 22.65883 38.87717 35.34988 1.000 27.85875 275 ARG A CA 1
ATOM 3637 C C . ARG A 1 252 ? 22.41773 37.53481 36.03656 1.000 27.45342 275 ARG A C 1
ATOM 3638 O O . ARG A 1 252 ? 23.36893 36.79330 36.30934 1.000 28.79566 275 ARG A O 1
ATOM 3659 N N . VAL A 1 253 ? 21.15922 37.21998 36.34182 1.000 26.72699 276 VAL A N 1
ATOM 3660 C CA . VAL A 1 253 ? 20.80997 35.95347 36.97614 1.000 25.49529 276 VAL A CA 1
ATOM 3661 C C . VAL A 1 253 ? 19.57939 35.39689 36.27803 1.000 24.13199 276 VAL A C 1
ATOM 3662 O O . VAL A 1 253 ? 18.54730 36.07345 36.19135 1.000 25.60054 276 VAL A O 1
ATOM 3675 N N . LEU A 1 254 ? 19.69242 34.16500 35.79019 1.000 24.14512 277 LEU A N 1
ATOM 3676 C CA . LEU A 1 254 ? 18.64864 33.47082 35.05217 1.000 24.57939 277 LEU A CA 1
ATOM 3677 C C . LEU A 1 254 ? 18.42861 32.13216 35.73561 1.000 24.14512 277 LEU A C 1
ATOM 3678 O O . LEU A 1 254 ? 19.39068 31.40010 35.98385 1.000 24.77940 277 LEU A O 1
ATOM 3694 N N . THR A 1 255 ? 17.17598 31.81261 36.05153 1.000 23.30554 278 THR A N 1
ATOM 3695 C CA . THR A 1 255 ? 16.86310 30.55270 36.71015 1.000 22.61074 278 THR A CA 1
ATOM 3696 C C . THR A 1 255 ? 15.89292 29.72969 35.87355 1.000 22.98972 278 THR A C 1
ATOM 3697 O O . THR A 1 255 ? 15.06768 30.26818 35.12796 1.000 23.67663 278 THR A O 1
ATOM 3708 N N . LEU A 1 256 ? 15.98505 28.41277 36.04238 1.000 22.34753 279 LEU A N 1
ATOM 3709 C CA . LEU A 1 256 ? 15.32085 27.44374 35.17978 1.000 21.79486 279 LEU A CA 1
ATOM 3710 C C . LEU A 1 256 ? 14.74781 26.34343 36.05569 1.000 21.21321 279 LEU A C 1
ATOM 3711 O O . LEU A 1 256 ? 15.49778 25.64203 36.74044 1.000 22.67125 279 LEU A O 1
ATOM 3727 N N . CYS A 1 257 ? 13.42913 26.18088 36.03157 1.000 21.97906 280 CYS A N 1
ATOM 3728 C CA . CYS A 1 257 ? 12.75966 25.17036 36.83904 1.000 21.95804 280 CYS A CA 1
ATOM 3729 C C . CYS A 1 257 ? 12.19779 24.07173 35.94386 1.000 21.71327 280 CYS A C 1
ATOM 3730 O O . CYS A 1 257 ? 11.42016 24.34823 35.02322 1.000 22.91601 280 CYS A O 1
ATOM 3738 N N . THR A 1 258 ? 12.60409 22.83238 36.21822 1.000 21.67903 281 THR A N 1
ATOM 3739 C CA . THR A 1 258 ? 12.11351 21.65188 35.51903 1.000 21.17110 281 THR A CA 1
ATOM 3740 C C . THR A 1 258 ? 10.85424 21.14836 36.21333 1.000 21.93436 281 THR A C 1
ATOM 3741 O O . THR A 1 258 ? 10.76527 21.14543 37.44457 1.000 23.62925 281 THR A O 1
ATOM 3752 N N A ARG A 1 259 ? 9.87854 20.73031 35.41569 0.425 22.95814 282 ARG A N 1
ATOM 3753 N N B ARG A 1 259 ? 9.87873 20.73325 35.41488 0.575 22.51335 282 ARG A N 1
ATOM 3754 C CA A ARG A 1 259 ? 8.62157 20.25509 35.97525 0.425 25.45055 282 ARG A CA 1
ATOM 3755 C CA B ARG A 1 259 ? 8.62134 20.25774 35.97313 0.575 24.12144 282 ARG A CA 1
ATOM 3756 C C A ARG A 1 259 ? 8.89866 19.09674 36.92664 0.425 24.82943 282 ARG A C 1
ATOM 3757 C C B ARG A 1 259 ? 8.90409 19.10237 36.92806 0.575 23.75825 282 ARG A C 1
ATOM 3758 O O A ARG A 1 259 ? 9.64082 18.17245 36.56820 0.425 25.68740 282 ARG A O 1
ATOM 3759 O O B ARG A 1 259 ? 9.66391 18.18890 36.57538 0.575 24.42672 282 ARG A O 1
ATOM 3800 N N . PRO A 1 260 ? 8.33386 19.10171 38.13220 1.000 25.13472 283 PRO A N 1
ATOM 3801 C CA . PRO A 1 260 ? 8.61650 18.01430 39.07497 1.000 24.56101 283 PRO A CA 1
ATOM 3802 C C . PRO A 1 260 ? 8.11229 16.66850 38.58037 1.000 24.97153 283 PRO A C 1
ATOM 3803 O O . PRO A 1 260 ? 7.13338 16.57319 37.83778 1.000 26.79015 283 PRO A O 1
ATOM 3814 N N . PHE A 1 261 ? 8.78550 15.61376 39.02115 1.000 23.27134 284 PHE A N 1
ATOM 3815 C CA . PHE A 1 261 ? 8.42045 14.26099 38.64203 1.000 23.36873 284 PHE A CA 1
ATOM 3816 C C . PHE A 1 261 ? 8.58017 13.31445 39.82588 1.000 24.36356 284 PHE A C 1
ATOM 3817 O O . PHE A 1 261 ? 9.31601 13.61040 40.77011 1.000 23.92667 284 PHE A O 1
ATOM 3835 N N . PRO A 1 262 ? 7.87108 12.18781 39.80651 1.000 24.80312 285 PRO A N 1
ATOM 3836 C CA . PRO A 1 262 ? 7.94111 11.25624 40.93752 1.000 25.82953 285 PRO A CA 1
ATOM 3837 C C . PRO A 1 262 ? 9.29885 10.58585 41.03715 1.000 26.20327 285 PRO A C 1
ATOM 3838 O O . PRO A 1 262 ? 9.95218 10.29295 40.03267 1.000 27.36392 285 PRO A O 1
ATOM 3849 N N . ILE A 1 263 ? 9.71049 10.33868 42.27661 1.000 26.20854 286 ILE A N 1
ATOM 3850 C CA . ILE A 1 263 ? 10.96412 9.64741 42.56989 1.000 27.41130 286 ILE A CA 1
ATOM 3851 C C . ILE A 1 263 ? 10.67621 8.55595 43.59066 1.000 29.88002 286 ILE A C 1
ATOM 3852 O O . ILE A 1 263 ? 9.67725 8.61417 44.32565 1.000 31.51704 286 ILE A O 1
ATOM 3868 N N . PRO A 1 264 ? 11.53211 7.53305 43.65245 1.000 30.71434 287 PRO A N 1
ATOM 3869 C CA . PRO A 1 264 ? 11.24988 6.40534 44.55658 1.000 31.95396 287 PRO A CA 1
ATOM 3870 C C . PRO A 1 264 ? 11.37887 6.73461 46.03673 1.000 32.69879 287 PRO A C 1
ATOM 3871 O O . PRO A 1 264 ? 10.85569 5.97332 46.86013 1.000 35.27537 287 PRO A O 1
ATOM 3882 N N . HIS A 1 265 ? 12.03665 7.83749 46.39920 1.000 32.47770 288 HIS A N 1
ATOM 3883 C CA . HIS A 1 265 ? 12.31180 8.13074 47.80049 1.000 32.34612 288 HIS A CA 1
ATOM 3884 C C . HIS A 1 265 ? 11.05832 7.99698 48.65645 1.000 34.60953 288 HIS A C 1
ATOM 3885 O O . HIS A 1 265 ? 9.97864 8.46591 48.28774 1.000 33.56205 288 HIS A O 1
ATOM 3899 N N . GLY A 1 266 ? 11.21566 7.36268 49.81967 1.000 37.99677 289 GLY A N 1
ATOM 3900 C CA . GLY A 1 266 ? 10.13509 7.18377 50.76114 1.000 39.75225 289 GLY A CA 1
ATOM 3901 C C . GLY A 1 266 ? 9.28385 5.95341 50.53306 1.000 41.55510 289 GLY A C 1
ATOM 3902 O O . GLY A 1 266 ? 8.60135 5.50651 51.46390 1.000 44.08959 289 GLY A O 1
ATOM 3906 N N . GLY A 1 267 ? 9.29230 5.40271 49.32164 1.000 40.80238 290 GLY A N 1
ATOM 3907 C CA . GLY A 1 267 ? 8.55922 4.18946 49.03494 1.000 40.75765 290 GLY A CA 1
ATOM 3908 C C . GLY A 1 267 ? 7.05442 4.30534 49.07831 1.000 42.11306 290 GLY A C 1
ATOM 3909 O O . GLY A 1 267 ? 6.37172 3.28654 48.93651 1.000 45.05549 290 GLY A O 1
ATOM 3913 N N . ASP A 1 268 ? 6.50660 5.50652 49.26446 1.000 41.11032 291 ASP A N 1
ATOM 3914 C CA . ASP A 1 268 ? 5.06360 5.68198 49.37696 1.000 41.05504 291 ASP A CA 1
ATOM 3915 C C . ASP A 1 268 ? 4.45729 6.46148 48.21837 1.000 39.57855 291 ASP A C 1
ATOM 3916 O O . ASP A 1 268 ? 3.25233 6.73654 48.23799 1.000 40.32600 291 ASP A O 1
ATOM 3925 N N . GLY A 1 269 ? 5.25240 6.81624 47.21176 1.000 37.97310 292 GLY A N 1
ATOM 3926 C CA . GLY A 1 269 ? 4.75112 7.48190 46.03139 1.000 37.23616 292 GLY A CA 1
ATOM 3927 C C . GLY A 1 269 ? 4.43341 8.95169 46.19073 1.000 36.17287 292 GLY A C 1
ATOM 3928 O O . GLY A 1 269 ? 3.96843 9.57111 45.22528 1.000 36.99664 292 GLY A O 1
ATOM 3932 N N . THR A 1 270 ? 4.67046 9.53712 47.36255 1.000 33.47521 293 THR A N 1
ATOM 3933 C CA . THR A 1 270 ? 4.30057 10.92434 47.60034 1.000 33.49886 293 THR A CA 1
ATOM 3934 C C . THR A 1 270 ? 5.40940 11.91314 47.27184 1.000 30.88803 293 THR A C 1
ATOM 3935 O O . THR A 1 270 ? 5.17925 13.12264 47.36732 1.000 30.38272 293 THR A O 1
ATOM 3946 N N . TRP A 1 271 ? 6.59860 11.44595 46.90419 1.000 29.28521 294 TRP A N 1
ATOM 3947 C CA . TRP A 1 271 ? 7.74598 12.32800 46.74653 1.000 26.99548 294 TRP A CA 1
ATOM 3948 C C . TRP A 1 271 ? 7.94740 12.72789 45.29328 1.000 26.09799 294 TRP A C 1
ATOM 3949 O O . TRP A 1 271 ? 7.78297 11.91703 44.37541 1.000 26.97176 294 TRP A O 1
ATOM 3970 N N . ARG A 1 272 ? 8.31428 13.99065 45.10363 1.000 25.13208 295 ARG A N 1
ATOM 3971 C CA . ARG A 1 272 ? 8.59084 14.55588 43.79757 1.000 23.96354 295 ARG A CA 1
ATOM 3972 C C . ARG A 1 272 ? 9.93378 15.26442 43.84927 1.000 24.26094 295 ARG A C 1
A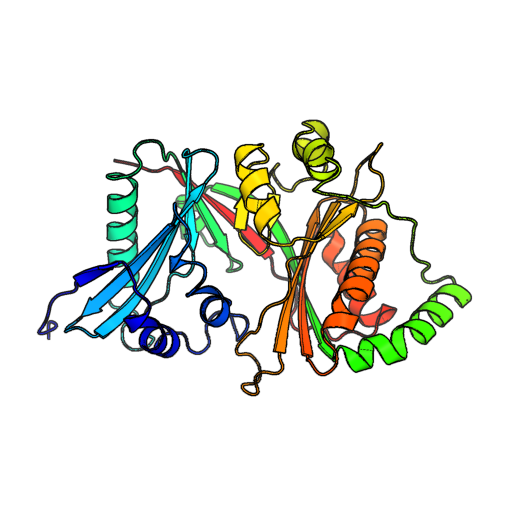TOM 3973 O O . ARG A 1 272 ? 10.34812 15.77020 44.89587 1.000 26.11375 295 ARG A O 1
ATOM 3994 N N . TYR A 1 273 ? 10.60512 15.30046 42.70393 1.000 23.91877 296 TYR A N 1
ATOM 3995 C CA . TYR A 1 273 ? 11.89613 15.95758 42.55316 1.000 23.39240 296 TYR A CA 1
ATOM 3996 C C . TYR A 1 273 ? 11.68603 17.25403 41.78620 1.000 22.63704 296 TYR A C 1
ATOM 3997 O O . TYR A 1 273 ? 11.18419 17.23466 40.65703 1.000 23.54767 296 TYR A O 1
ATOM 4015 N N . LEU A 1 274 ? 12.07222 18.37130 42.40325 1.000 21.42112 297 LEU A N 1
ATOM 4016 C CA . LEU A 1 274 ? 11.95325 19.70480 41.82146 1.000 21.77644 297 LEU A CA 1
ATOM 4017 C C . LEU A 1 274 ? 13.35675 20.25985 41.61818 1.000 21.99225 297 LEU A C 1
ATOM 4018 O O . LEU A 1 274 ? 14.03432 20.62495 42.58554 1.000 24.16089 297 LEU A O 1
ATOM 4034 N N . ASN A 1 275 ? 13.77458 20.34121 40.36035 1.000 22.08697 298 ASN A N 1
ATOM 4035 C CA . ASN A 1 275 ? 15.11465 20.76276 39.97929 1.000 22.21332 298 ASN A CA 1
ATOM 4036 C C . ASN A 1 275 ? 15.08484 22.21982 39.53980 1.000 22.24752 298 ASN A C 1
ATOM 4037 O O . ASN A 1 275 ? 14.29739 22.59084 38.66560 1.000 21.73694 298 ASN A O 1
ATOM 4048 N N . ILE A 1 276 ? 15.93848 23.04316 40.14452 1.000 21.94747 299 ILE A N 1
ATOM 4049 C CA . ILE A 1 276 ? 16.08600 24.44186 39.755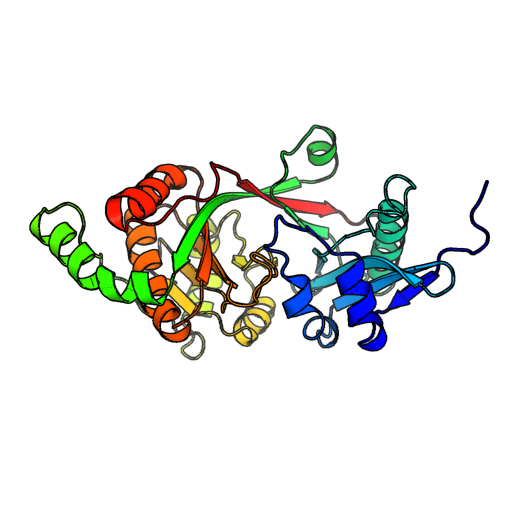18 1.000 21.30533 299 ILE A CA 1
ATOM 4050 C C . ILE A 1 276 ? 17.55454 24.69044 39.45368 1.000 20.41049 299 ILE A C 1
ATOM 4051 O O . ILE A 1 276 ? 18.41552 24.47670 40.31502 1.000 22.76862 299 ILE A O 1
ATOM 4067 N N . ASP A 1 277 ? 17.84172 25.11892 38.23212 1.000 20.77630 300 ASP A N 1
ATOM 4068 C CA . ASP A 1 277 ? 19.19034 25.48753 37.82293 1.000 21.59745 300 ASP A CA 1
ATOM 4069 C C . ASP A 1 277 ? 19.29803 27.00620 37.83164 1.000 23.36079 300 ASP A C 1
ATOM 4070 O O . ASP A 1 277 ? 18.49726 27.69106 37.18694 1.000 23.53714 300 ASP A O 1
ATOM 4079 N N . ALA A 1 278 ? 20.27747 27.52965 38.56241 1.000 22.94761 301 ALA A N 1
ATOM 4080 C CA . ALA A 1 278 ? 20.47112 28.96702 38.69612 1.000 22.29491 301 ALA A CA 1
ATOM 4081 C C . ALA A 1 278 ? 21.77426 29.37809 38.02742 1.000 22.49495 301 ALA A C 1
ATOM 4082 O O . ALA A 1 278 ? 22.84164 28.85271 38.36199 1.000 24.48461 301 ALA A O 1
ATOM 4089 N N . PHE A 1 279 ? 21.69448 30.33837 37.10977 1.000 23.08183 302 PHE A N 1
ATOM 4090 C CA . PHE A 1 279 ? 22.85399 30.79874 36.35554 1.000 23.74508 302 PHE A CA 1
ATOM 4091 C C . PHE A 1 279 ? 23.15375 32.24850 36.72778 1.000 25.54792 302 PHE A C 1
ATOM 4092 O O . PHE A 1 279 ? 22.28801 33.11991 36.58416 1.000 25.58212 302 PHE A O 1
ATOM 4109 N N . GLY A 1 280 ? 24.36631 32.51162 37.19630 1.000 26.91122 303 GLY A N 1
ATOM 4110 C CA . GLY A 1 280 ? 24.81347 33.86531 37.47259 1.000 26.22959 303 GLY A CA 1
ATOM 4111 C C . GLY A 1 280 ? 25.29202 34.03843 38.90723 1.000 27.76660 303 GLY A C 1
ATOM 4112 O O . GLY A 1 280 ? 25.18426 33.13704 39.73648 1.000 28.29297 303 GLY A O 1
ATOM 4116 N N . SER A 1 281 ? 25.78859 35.24884 39.18676 1.000 28.03771 304 SER A N 1
ATOM 4117 C CA . SER A 1 281 ? 26.62251 35.50217 40.35977 1.000 30.34850 304 SER A CA 1
ATOM 4118 C C . SER A 1 281 ? 25.96859 36.32472 41.46940 1.000 31.05385 304 SER A C 1
ATOM 4119 O O . SER A 1 281 ? 26.60575 36.52521 42.50982 1.000 33.28566 304 SER A O 1
ATOM 4127 N N . ASP A 1 282 ? 24.74063 36.81966 41.28955 1.000 30.66170 305 ASP A N 1
ATOM 4128 C CA . ASP A 1 282 ? 24.08977 37.68376 42.28365 1.000 31.28545 305 ASP A CA 1
ATOM 4129 C C . ASP A 1 282 ? 23.24007 36.81067 43.20096 1.000 29.76423 305 ASP A C 1
ATOM 4130 O O . ASP A 1 282 ? 22.14301 36.38399 42.83543 1.000 29.61420 305 ASP A O 1
ATOM 4139 N N . GLY A 1 283 ? 23.74116 36.56068 44.41335 1.000 30.61430 306 GLY A N 1
ATOM 4140 C CA . GLY A 1 283 ? 23.04092 35.67551 45.32742 1.000 30.20375 306 GLY A CA 1
ATOM 4141 C C . GLY A 1 283 ? 21.67496 36.18308 45.73774 1.000 30.94066 306 GLY A C 1
ATOM 4142 O O . GLY A 1 283 ? 20.75023 35.39002 45.94417 1.000 30.41166 306 GLY A O 1
ATOM 4146 N N . ALA A 1 284 ? 21.52014 37.49851 45.87219 1.000 30.77748 307 ALA A N 1
ATOM 4147 C CA . ALA A 1 284 ? 20.22193 38.03436 46.26309 1.000 30.41167 307 ALA A CA 1
ATOM 4148 C C . ALA A 1 284 ? 19.17745 37.74315 45.19521 1.000 29.26415 307 ALA A C 1
ATOM 4149 O O . ALA A 1 284 ? 18.01398 37.46084 45.50738 1.000 28.51934 307 ALA A O 1
ATOM 4156 N N . GLN A 1 285 ? 19.57740 37.79886 43.92512 1.000 27.80608 308 GLN A N 1
ATOM 4157 C CA . GLN A 1 285 ? 18.64545 37.46626 42.85532 1.000 26.52175 308 GLN A CA 1
ATOM 4158 C C . GLN A 1 285 ? 18.35914 35.97017 42.80883 1.000 27.34022 308 GLN A C 1
ATOM 4159 O O . GLN A 1 285 ? 17.22777 35.57019 42.50992 1.000 26.95861 308 GLN A O 1
ATOM 4173 N N . VAL A 1 286 ? 19.34782 35.12629 43.11296 1.000 26.42961 309 VAL A N 1
ATOM 4174 C CA . VAL A 1 286 ? 19.06532 33.69473 43.19160 1.000 26.36908 309 VAL A CA 1
ATOM 4175 C C . VAL A 1 286 ? 18.05080 33.41851 44.29655 1.000 27.27706 309 VAL A C 1
ATOM 4176 O O . VAL A 1 286 ? 17.13575 32.60105 44.12997 1.000 26.99810 309 VAL A O 1
ATOM 4189 N N . GLN A 1 287 ? 18.18917 34.10537 45.43692 1.000 27.24023 310 GLN A N 1
ATOM 4190 C CA . GLN A 1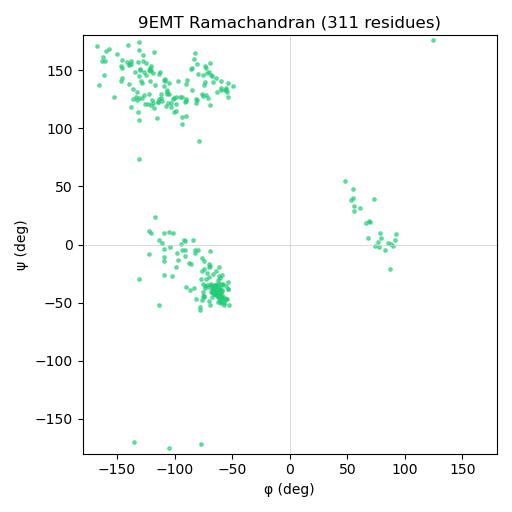 287 ? 17.23517 33.93844 46.52996 1.000 27.22445 310 GLN A CA 1
ATOM 4191 C C . GLN A 1 287 ? 15.82335 34.29941 46.08420 1.000 26.31118 310 GLN A C 1
ATOM 4192 O O . GLN A 1 287 ? 14.87432 33.53641 46.29819 1.000 26.61383 310 GLN A O 1
ATOM 4206 N N . SER A 1 288 ? 15.66401 35.47740 45.47521 1.000 27.09021 311 SER A N 1
ATOM 4207 C CA . SER A 1 288 ? 14.33116 35.94440 45.10949 1.000 27.27973 311 SER A CA 1
ATOM 4208 C C . SER A 1 288 ? 13.73833 35.10234 43.98972 1.000 26.56384 311 SER A C 1
ATOM 4209 O O . SER A 1 288 ? 12.52498 34.86199 43.96090 1.000 27.25864 311 SER A O 1
ATOM 4217 N N . GLN A 1 289 ? 14.57520 34.64312 43.05891 1.000 25.60844 312 GLN A N 1
ATOM 4218 C CA . GLN A 1 289 ? 14.06308 33.81576 41.97283 1.000 24.29779 312 GLN A CA 1
ATOM 4219 C C . GLN A 1 289 ? 13.72309 32.41513 42.46472 1.000 24.45832 312 GLN A C 1
ATOM 4220 O O . GLN A 1 289 ? 12.72514 31.82951 42.02847 1.000 24.54516 312 GLN A O 1
ATOM 4234 N N . LEU A 1 290 ? 14.52792 31.86468 43.37976 1.000 23.75560 313 LEU A N 1
ATOM 4235 C CA . LEU A 1 290 ? 14.16393 30.59626 44.00495 1.000 23.58456 313 LEU A CA 1
ATOM 4236 C C . LEU A 1 290 ? 12.78472 30.69335 44.64486 1.000 25.08468 313 LEU A C 1
ATOM 4237 O O . LEU A 1 290 ? 11.93585 29.81134 44.46501 1.000 23.92142 313 LEU A O 1
ATOM 4253 N N . LEU A 1 291 ? 12.54817 31.76689 45.40332 1.000 25.97955 314 LEU A N 1
ATOM 4254 C CA . LEU A 1 291 ? 11.24874 31.95857 46.03700 1.000 26.54015 314 LEU A CA 1
ATOM 4255 C C . LEU A 1 291 ? 10.13872 32.00828 44.99819 1.000 25.75585 314 LEU A C 1
ATOM 4256 O O . LEU A 1 291 ? 9.07719 31.40005 45.17996 1.000 25.68478 314 LEU A O 1
ATOM 4272 N N . TRP A 1 292 ? 10.36661 32.73067 43.90127 1.000 26.07954 315 TRP A N 1
ATOM 4273 C CA . TRP A 1 292 ? 9.36103 32.82339 42.85087 1.000 24.65046 315 TRP A CA 1
ATOM 4274 C C . TRP A 1 292 ? 8.99758 31.44117 42.32592 1.000 24.71097 315 TRP A C 1
ATOM 4275 O O . TRP A 1 292 ? 7.81603 31.11675 42.15874 1.000 25.03207 315 TRP A O 1
ATOM 4296 N N . HIS A 1 293 ? 10.00635 30.60996 42.05739 1.000 23.12923 316 HIS A N 1
ATOM 4297 C CA . HIS A 1 293 ? 9.73554 29.27454 41.53972 1.000 23.44237 316 HIS A CA 1
ATOM 4298 C C . HIS A 1 293 ? 9.00141 28.42212 42.56808 1.000 23.04500 316 HIS A C 1
ATOM 4299 O O . HIS A 1 293 ? 8.09692 27.66038 42.21191 1.000 23.81612 316 HIS A O 1
ATOM 4313 N N . LEU A 1 294 ? 9.37638 28.52399 43.84518 1.000 23.63189 317 LEU A N 1
ATOM 4314 C CA . LEU A 1 294 ? 8.66566 27.76387 44.86898 1.000 23.61350 317 LEU A CA 1
ATOM 4315 C C . LEU A 1 294 ? 7.19518 28.16196 44.92276 1.000 25.06627 317 LEU A C 1
ATOM 4316 O O . LEU A 1 294 ? 6.31488 27.30453 45.06603 1.000 25.55581 317 LEU A O 1
ATOM 4332 N N . GLN A 1 295 ? 6.90939 29.46178 44.80763 1.000 24.77415 318 GLN A N 1
ATOM 4333 C CA . GLN A 1 295 ? 5.52517 29.92295 44.85080 1.000 25.55846 318 GLN A CA 1
ATOM 4334 C C . GLN A 1 295 ? 4.74960 29.50745 43.60609 1.000 25.21371 318 GLN A C 1
ATOM 4335 O O . GLN A 1 295 ? 3.52723 29.33030 43.67327 1.000 27.16914 318 GLN A O 1
ATOM 4349 N N . ARG A 1 296 ? 5.43522 29.34037 42.47102 1.000 25.80321 319 ARG A N 1
ATOM 4350 C CA . ARG A 1 296 ? 4.77148 28.84382 41.27116 1.000 25.30315 319 ARG A CA 1
ATOM 4351 C C . ARG A 1 296 ? 4.49907 27.34916 41.36584 1.000 24.31095 319 ARG A C 1
ATOM 4352 O O . ARG A 1 296 ? 3.43674 26.87529 40.94623 1.000 25.67686 319 ARG A O 1
ATOM 4373 N N . GLN A 1 297 ? 5.45625 26.58844 41.89057 1.000 24.01616 320 GLN A N 1
ATOM 4374 C CA . GLN A 1 297 ? 5.40706 25.14010 41.78097 1.000 24.04511 320 GLN A CA 1
ATOM 4375 C C . GLN A 1 297 ? 4.68574 24.46985 42.94225 1.000 24.51098 320 GLN A C 1
ATOM 4376 O O . GLN A 1 297 ? 3.99712 23.46675 42.73819 1.000 25.80320 320 GLN A O 1
ATOM 4390 N N . ALA A 1 298 ? 4.83291 24.98448 44.15950 1.000 25.48211 321 ALA A N 1
ATOM 4391 C CA . ALA A 1 298 ? 4.26657 24.28586 45.30966 1.000 26.23221 321 ALA A CA 1
ATOM 4392 C C . ALA A 1 298 ? 2.75020 24.14434 45.24328 1.000 26.15063 321 ALA A C 1
ATOM 4393 O O . ALA A 1 298 ? 2.24123 23.09078 45.66396 1.000 26.18220 321 ALA A O 1
ATOM 4400 N N . PRO A 1 299 ? 1.98319 25.12035 44.74699 1.000 26.29278 322 PRO A N 1
ATOM 4401 C CA . PRO A 1 299 ? 0.52288 24.93193 44.67218 1.000 27.69291 322 PRO A CA 1
ATOM 4402 C C . PRO A 1 299 ? 0.10487 23.73321 43.84757 1.000 27.21393 322 PRO A C 1
ATOM 4403 O O . PRO A 1 299 ? -0.97954 23.17895 44.06613 1.000 29.25360 322 PRO A O 1
ATOM 4414 N N . ARG A 1 300 ? 0.93199 23.32186 42.89261 1.000 26.75595 323 ARG A N 1
ATOM 4415 C CA . ARG A 1 300 ? 0.60301 22.18420 42.05139 1.000 25.88482 323 ARG A CA 1
ATOM 4416 C C . ARG A 1 300 ? 0.93751 20.86326 42.71817 1.000 26.40593 323 ARG A C 1
ATOM 4417 O O . ARG A 1 300 ? 0.61443 19.80936 42.16118 1.000 28.35876 323 ARG A O 1
ATOM 4438 N N . LEU A 1 301 ? 1.56442 20.90086 43.89581 1.000 26.87703 324 LEU A N 1
ATOM 4439 C CA . LEU A 1 301 ? 2.03225 19.70286 44.57992 1.000 27.21128 324 LEU A CA 1
ATOM 4440 C C . LEU A 1 301 ? 1.34464 19.49309 45.92148 1.000 27.60083 324 LEU A C 1
ATOM 4441 O O . LEU A 1 301 ? 1.89791 18.82066 46.79674 1.000 28.89305 324 LEU A O 1
ATOM 4458 N N . VAL A 1 302 ? 0.14606 20.04846 46.09862 1.000 32.19608 325 VAL A N 1
ATOM 4459 C CA . VAL A 1 302 ? -0.57427 19.88129 47.35308 1.000 34.89379 325 VAL A CA 1
ATOM 4460 C C . VAL A 1 302 ? -0.71886 18.39969 47.65743 1.000 34.80958 325 VAL A C 1
ATOM 4461 O O . VAL A 1 302 ? -1.09313 17.60075 46.78985 1.000 37.28088 325 VAL A O 1
ATOM 4474 N N . GLY A 1 303 ? -0.42391 18.02562 48.89915 1.000 35.55964 326 GLY A N 1
ATOM 4475 C CA . GLY A 1 303 ? -0.47442 16.64242 49.31164 1.000 36.30708 326 GLY A CA 1
ATOM 4476 C C . GLY A 1 303 ? 0.77744 15.84414 49.02604 1.000 34.78586 326 GLY A C 1
ATOM 4477 O O . GLY A 1 303 ? 0.81186 14.64503 49.33261 1.000 37.01769 326 GLY A O 1
ATOM 4481 N N . LEU A 1 304 ? 1.80534 16.46288 48.45858 1.000 30.91436 327 LEU A N 1
ATOM 4482 C CA . LEU A 1 304 ? 3.02359 15.76255 48.09155 1.000 28.35090 327 LEU A CA 1
ATOM 4483 C C . LEU A 1 304 ? 4.20846 16.32518 48.86427 1.000 28.05085 327 LEU A C 1
ATOM 4484 O O . LEU A 1 304 ? 4.14151 17.39222 49.48149 1.000 28.31930 327 LEU A O 1
ATOM 4500 N N . ASN A 1 305 ? 5.29769 15.56831 48.82982 1.000 27.58765 328 ASN A N 1
ATOM 4501 C CA . ASN A 1 305 ? 6.55618 15.93878 49.45402 1.000 28.09822 328 ASN A CA 1
ATOM 4502 C C . ASN A 1 305 ? 7.58305 16.18500 48.36055 1.000 26.40067 328 ASN A C 1
ATOM 4503 O O . ASN A 1 305 ? 7.53610 15.56152 47.29652 1.000 27.16126 328 ASN A O 1
ATOM 4514 N N . VAL A 1 306 ? 8.50746 17.10651 48.62094 1.000 25.86638 329 VAL A N 1
ATOM 4515 C CA . VAL A 1 306 ? 9.38270 17.62665 47.58082 1.000 25.68739 329 VAL A CA 1
ATOM 4516 C C . VAL A 1 306 ? 10.83826 17.53258 48.00805 1.000 23.38980 329 VAL A C 1
ATOM 4517 O O . VAL A 1 306 ? 11.21682 18.02904 49.07522 1.000 24.79782 329 VAL A O 1
ATOM 4530 N N . MET A 1 307 ? 11.64773 16.89941 47.16142 1.000 22.97394 330 MET A N 1
ATOM 4531 C CA . MET A 1 307 ? 13.09759 17.03633 47.17047 1.000 23.53190 330 MET A CA 1
ATOM 4532 C C . MET A 1 307 ? 13.42223 18.14321 46.17196 1.000 24.11355 330 MET A C 1
ATOM 4533 O O . MET A 1 307 ? 13.25096 17.96042 44.96173 1.000 25.03732 330 MET A O 1
ATOM 4547 N N . CYS A 1 308 ? 13.85973 19.29631 46.66710 1.000 24.38199 331 CYS A N 1
ATOM 4548 C CA . CYS A 1 308 ? 14.15282 20.45037 45.82558 1.000 24.08196 331 CYS A CA 1
ATOM 4549 C C . CYS A 1 308 ? 15.66312 20.61082 45.75715 1.000 23.18977 331 CYS A C 1
ATOM 4550 O O . CYS A 1 308 ? 16.31881 20.80051 46.78768 1.000 25.37946 331 CYS A O 1
ATOM 4558 N N . GLN A 1 309 ? 16.21217 20.51625 44.55257 1.000 23.60032 332 GLN A N 1
ATOM 4559 C CA . GLN A 1 309 ? 17.65261 20.55815 44.34699 1.000 24.22409 332 GLN A CA 1
ATOM 4560 C C . GLN A 1 309 ? 17.98432 21.76350 43.48145 1.000 24.72148 332 GLN A C 1
ATOM 4561 O O . GLN A 1 309 ? 17.53271 21.85748 42.33289 1.000 23.92666 332 GLN A O 1
ATOM 4575 N N . LEU A 1 310 ? 18.76114 22.68175 44.05249 1.000 22.98973 333 LEU A N 1
ATOM 4576 C CA . LEU A 1 310 ? 19.16296 23.93241 43.42766 1.000 22.49756 333 LEU A CA 1
ATOM 4577 C C . LEU A 1 310 ? 20.63066 23.83295 43.03700 1.000 22.73707 333 LEU A C 1
ATOM 4578 O O . LEU A 1 310 ? 21.47423 23.45067 43.85391 1.000 25.09258 333 LEU A O 1
ATOM 4594 N N . PHE A 1 311 ? 20.92897 24.17309 41.79155 1.000 22.71337 334 PHE A N 1
ATOM 4595 C CA . PHE A 1 311 ? 22.29023 24.19714 41.27404 1.000 22.68443 334 PHE A CA 1
ATOM 4596 C C . PHE A 1 311 ? 22.67221 25.64554 41.01379 1.000 23.77138 334 PHE A C 1
ATOM 4597 O O . PHE A 1 311 ? 21.91377 26.37988 40.37545 1.000 24.08984 334 PHE A O 1
ATOM 4614 N N . LEU A 1 312 ? 23.83193 26.06364 41.52022 1.000 24.06878 335 LEU A N 1
ATOM 4615 C CA . LEU A 1 312 ? 24.18396 27.47855 41.49702 1.000 23.07135 335 LEU A CA 1
ATOM 4616 C C . LEU A 1 312 ? 25.69458 27.64210 41.57264 1.000 25.31630 335 LEU A C 1
ATOM 4617 O O . LEU A 1 312 ? 26.43084 26.69481 41.85438 1.000 26.68488 335 LEU A O 1
ATOM 4633 N N . GLU A 1 313 ? 26.14738 28.86467 41.31549 1.000 25.86112 336 GLU A N 1
ATOM 4634 C CA . GLU A 1 313 ? 27.57859 29.13946 41.33632 1.000 26.91914 336 GLU A CA 1
ATOM 4635 C C . GLU A 1 313 ? 28.12895 28.81242 42.72024 1.000 27.50607 336 GLU A C 1
ATOM 4636 O O . GLU A 1 313 ? 27.50173 29.16144 43.72947 1.000 28.91673 336 GLU A O 1
ATOM 4648 N N . PRO A 1 314 ? 29.26642 28.11675 42.81342 1.000 28.64566 337 PRO A N 1
ATOM 4649 C CA . PRO A 1 314 ? 29.71233 27.62111 44.12741 1.000 29.24311 337 PRO A CA 1
ATOM 4650 C C . PRO A 1 314 ? 29.81273 28.67211 45.21992 1.000 29.75104 337 PRO A C 1
ATOM 4651 O O . PRO A 1 314 ? 29.48621 28.37007 46.37533 1.000 29.26417 337 PRO A O 1
ATOM 4662 N N . GLN A 1 315 ? 30.26849 29.88768 44.90384 1.000 29.66947 338 GLN A N 1
ATOM 4663 C CA . GLN A 1 315 ? 30.44828 30.90446 45.93676 1.000 30.24586 338 GLN A CA 1
ATOM 4664 C C . GLN A 1 315 ? 29.12745 31.40851 46.50935 1.000 30.24060 338 GLN A C 1
ATOM 4665 O O . GLN A 1 315 ? 29.14911 32.17581 47.47782 1.000 32.46451 338 GLN A O 1
ATOM 4679 N N . LEU A 1 316 ? 27.98934 30.98684 45.95320 1.000 29.50104 339 LEU A N 1
ATOM 4680 C CA . LEU A 1 316 ? 26.67734 31.37989 46.44913 1.000 29.58261 339 LEU A CA 1
ATOM 4681 C C . LEU A 1 316 ? 26.04238 30.33365 47.35496 1.000 29.47470 339 LEU A C 1
ATOM 4682 O O . LEU A 1 316 ? 24.98620 30.59960 47.94070 1.000 29.83000 339 LEU A O 1
ATOM 4698 N N . TRP A 1 317 ? 26.65737 29.15717 47.48000 1.000 29.28258 340 TRP A N 1
ATOM 4699 C CA . TRP A 1 317 ? 26.00885 28.04195 48.16132 1.000 28.74831 340 TRP A CA 1
ATOM 4700 C C . TRP A 1 317 ? 25.69439 28.38149 49.61161 1.000 29.66683 340 TRP A C 1
ATOM 4701 O O . TRP A 1 317 ? 24.57165 28.16469 50.08229 1.000 29.47997 340 TRP A O 1
ATOM 4722 N N . SER A 1 318 ? 26.67803 28.90977 50.34131 1.000 30.09058 341 SER A N 1
ATOM 4723 C CA . SER A 1 318 ? 26.46372 29.19548 51.75615 1.000 31.63550 341 SER A CA 1
ATOM 4724 C C . SER A 1 318 ? 25.33724 30.20342 51.94967 1.000 31.46179 341 SER A C 1
ATOM 4725 O O . SER A 1 318 ? 24.49436 30.03838 52.83916 1.000 31.56706 341 SER A O 1
ATOM 4733 N N . GLN A 1 319 ? 25.29918 31.24790 51.11901 1.000 31.47231 342 GLN A N 1
ATOM 4734 C CA . GLN A 1 319 ? 24.23266 32.23957 51.21651 1.000 31.60392 342 GLN A CA 1
ATOM 4735 C C . GLN A 1 319 ? 22.86602 31.59826 51.01274 1.000 30.51694 342 GLN A C 1
ATOM 4736 O O . GLN A 1 319 ? 21.91329 31.88540 51.74741 1.000 31.83023 342 GLN A O 1
ATOM 4750 N N . LEU A 1 320 ? 22.74427 30.74090 50.00065 1.000 28.42986 343 LEU A N 1
ATOM 4751 C CA . LEU A 1 320 ? 21.45150 30.13857 49.70152 1.000 27.91924 343 LEU A CA 1
ATOM 4752 C C . LEU A 1 320 ? 21.08981 29.05241 50.70559 1.000 27.75346 343 LEU A C 1
ATOM 4753 O O . LEU A 1 320 ? 19.91036 28.89096 51.03709 1.000 28.57985 343 LEU A O 1
ATOM 4769 N N . ALA A 1 321 ? 22.07803 28.30920 51.20687 1.000 27.67976 344 ALA A N 1
ATOM 4770 C CA . ALA A 1 321 ? 21.79495 27.33614 52.25594 1.000 28.24827 344 ALA A CA 1
ATOM 4771 C C . ALA A 1 321 ? 21.22056 28.02234 53.48979 1.000 30.48008 344 ALA A C 1
ATOM 4772 O O . ALA A 1 321 ? 20.25261 27.53883 54.08775 1.000 31.19069 344 ALA A O 1
ATOM 4779 N N . ASP A 1 322 ? 21.79463 29.15997 53.87917 1.000 30.92753 345 ASP A N 1
ATOM 4780 C CA . ASP A 1 322 ? 21.26114 29.89388 55.02078 1.000 32.97514 345 ASP A CA 1
ATOM 4781 C C . ASP A 1 322 ? 19.87580 30.45042 54.71584 1.000 32.77774 345 ASP A C 1
ATOM 4782 O O . ASP A 1 322 ? 18.98496 30.41909 55.57276 1.000 34.40159 345 ASP A O 1
ATOM 4791 N N . PHE A 1 323 ? 19.67459 30.96654 53.50270 1.000 30.65908 346 PHE A N 1
ATOM 4792 C CA . PHE A 1 323 ? 18.36076 31.47946 53.13011 1.000 29.92214 346 PHE A CA 1
ATOM 4793 C C . PHE A 1 323 ? 17.30487 30.38816 53.24239 1.000 30.44851 346 PHE A C 1
ATOM 4794 O O . PHE A 1 323 ? 16.22538 30.60471 53.80398 1.000 31.68549 346 PHE A O 1
ATOM 4811 N N . CYS A 1 324 ? 17.60554 29.19913 52.71964 1.000 30.36165 347 CYS A N 1
ATOM 4812 C CA . CYS A 1 324 ? 16.63734 28.10996 52.76073 1.000 29.67738 347 CYS A CA 1
ATOM 4813 C C . CYS A 1 324 ? 16.39996 27.63687 54.18801 1.000 31.00910 347 CYS A C 1
ATOM 4814 O O . CYS A 1 324 ? 15.25254 27.44495 54.60563 1.000 31.12490 347 CYS A O 1
ATOM 4822 N N . GLN A 1 325 ? 17.47314 27.45167 54.95596 1.000 32.10136 348 GLN A N 1
ATOM 4823 C CA . GLN A 1 325 ? 17.33957 26.86728 56.28468 1.000 36.27289 348 GLN A CA 1
ATOM 4824 C C . GLN A 1 325 ? 16.83036 27.88264 57.29821 1.000 38.31787 348 GLN A C 1
ATOM 4825 O O . GLN A 1 325 ? 15.84608 27.63116 58.00212 1.000 40.43652 348 GLN A O 1
ATOM 4839 N N . VAL A 1 326 ? 17.50675 29.02398 57.40429 1.000 38.10207 349 VAL A N 1
ATOM 4840 C CA . VAL A 1 326 ? 17.13162 30.02290 58.39723 1.000 39.56276 349 VAL A CA 1
ATOM 4841 C C . VAL A 1 326 ? 15.96505 30.86372 57.89926 1.000 39.54433 349 VAL A C 1
ATOM 4842 O O . VAL A 1 326 ? 14.98735 31.08798 58.62164 1.000 42.40254 349 VAL A O 1
ATOM 4855 N N . GLY A 1 327 ? 16.04756 31.33787 56.65650 1.000 36.37819 350 GLY A N 1
ATOM 4856 C CA . GLY A 1 327 ? 15.02195 32.23559 56.15290 1.000 35.93601 350 GLY A CA 1
ATOM 4857 C C . GLY A 1 327 ? 13.69177 31.54377 55.92219 1.000 35.55964 350 GLY A C 1
ATOM 4858 O O . GLY A 1 327 ? 12.64264 32.03185 56.35192 1.000 36.93611 350 GLY A O 1
ATOM 4862 N N . LEU A 1 328 ? 13.71345 30.40240 55.23645 1.000 33.44099 351 LEU A N 1
ATOM 4863 C CA . LEU A 1 328 ? 12.49098 29.72178 54.83272 1.000 32.66984 351 LEU A CA 1
ATOM 4864 C C . LEU A 1 328 ? 12.16992 28.49799 55.68087 1.000 34.00947 351 LEU A C 1
ATOM 4865 O O . LEU A 1 328 ? 11.13580 27.86218 55.45480 1.000 35.48857 351 LEU A O 1
ATOM 4881 N N . GLY A 1 329 ? 13.02000 28.15445 56.64563 1.000 34.33845 352 GLY A N 1
ATOM 4882 C CA . GLY A 1 329 ? 12.73775 27.03631 57.52328 1.000 34.17527 352 GLY A CA 1
ATOM 4883 C C . GLY A 1 329 ? 12.79459 25.67630 56.86948 1.000 35.17274 352 GLY A C 1
ATOM 4884 O O . GLY A 1 329 ? 12.22406 24.71849 57.40266 1.000 35.07011 352 GLY A O 1
ATOM 4888 N N . LEU A 1 330 ? 13.47359 25.56069 55.73197 1.000 34.62796 353 LEU A N 1
ATOM 4889 C CA . LEU A 1 330 ? 13.55318 24.30920 54.99700 1.000 33.83576 353 LEU A CA 1
ATOM 4890 C C . LEU A 1 330 ? 14.68326 23.44694 55.54266 1.000 32.58036 353 LEU A C 1
ATOM 4891 O O . LEU A 1 330 ? 15.68426 23.94914 56.06162 1.000 34.61477 353 LEU A O 1
ATOM 4907 N N . GLU A 1 331 ? 14.51201 22.13554 55.41263 1.000 32.19872 354 GLU A N 1
ATOM 4908 C CA . GLU A 1 331 ? 15.45735 21.16916 55.95039 1.000 32.17767 354 GLU A CA 1
ATOM 4909 C C . GLU A 1 331 ? 16.52040 20.85332 54.90659 1.000 30.79066 354 GLU A C 1
ATOM 4910 O O . GLU A 1 331 ? 16.20139 20.42752 53.79072 1.000 30.00636 354 GLU A O 1
ATOM 4922 N N . LEU A 1 332 ? 17.77991 21.05606 55.27681 1.000 30.66695 355 LEU A N 1
ATOM 4923 C CA . LEU A 1 332 ? 18.89955 20.69325 54.42164 1.000 29.88795 355 LEU A CA 1
ATOM 4924 C C . LEU A 1 332 ? 19.09273 19.18373 54.47271 1.000 29.79056 355 LEU A C 1
ATOM 4925 O O . LEU A 1 332 ? 19.15799 18.59602 55.55704 1.000 33.15406 355 LEU A O 1
ATOM 4941 N N . VAL A 1 333 ? 19.17603 18.55842 53.29943 1.000 29.91687 356 VAL A N 1
ATOM 4942 C CA . VAL A 1 333 ? 19.27099 17.10305 53.21166 1.000 30.86962 356 VAL A CA 1
ATOM 4943 C C . VAL A 1 333 ? 20.71315 16.62480 53.30657 1.000 33.82524 356 VAL A C 1
ATOM 4944 O O . VAL A 1 333 ? 20.99005 15.58840 53.91494 1.000 36.44129 356 VAL A O 1
ATOM 4957 N N . LYS A 1 334 ? 21.64230 17.35250 52.69355 1.000 35.55963 357 LYS A N 1
ATOM 4958 C CA . LYS A 1 334 ? 23.03738 16.94169 52.65165 1.000 34.63060 357 LYS A CA 1
ATOM 4959 C C . LYS A 1 334 ? 23.90930 18.18799 52.60424 1.000 34.21211 357 LYS A C 1
ATOM 4960 O O . LYS A 1 334 ? 23.43267 19.29345 52.33237 1.000 33.35413 357 LYS A O 1
ATOM 4979 N N . GLY A 1 335 ? 25.19496 17.99759 52.88822 1.000 33.64625 358 GLY A N 1
ATOM 4980 C CA . GLY A 1 335 ? 26.16115 19.07073 52.82368 1.000 32.94354 358 GLY A CA 1
ATOM 4981 C C . GLY A 1 335 ? 26.55932 19.39791 51.39545 1.000 32.35664 358 GLY A C 1
ATOM 4982 O O . GLY A 1 335 ? 25.99729 18.89502 50.42057 1.000 33.00933 358 GLY A O 1
ATOM 4986 N N . TYR A 1 336 ? 27.57202 20.25702 51.28264 1.000 33.30936 359 TYR A N 1
ATOM 4987 C CA . TYR A 1 336 ? 28.00098 20.74185 49.97962 1.000 32.23030 359 TYR A CA 1
ATOM 4988 C C . TYR A 1 336 ? 28.51583 19.60655 49.10327 1.000 31.20914 359 TYR A C 1
ATOM 4989 O O . TYR A 1 336 ? 29.33955 18.79334 49.53341 1.000 34.47001 359 TYR A O 1
ATOM 5007 N N . THR A 1 337 ? 28.02368 19.56883 47.86462 1.000 29.14574 360 THR A N 1
ATOM 5008 C CA . THR A 1 337 ? 28.54147 18.71997 46.80313 1.000 28.71146 360 THR A CA 1
ATOM 5009 C C . THR A 1 337 ? 28.50696 19.53413 45.51335 1.000 26.77704 360 THR A C 1
ATOM 5010 O O . THR A 1 337 ? 27.95913 20.64268 45.46939 1.000 27.16127 360 THR A O 1
ATOM 5021 N N . GLU A 1 338 ? 29.09794 18.97910 44.45260 1.000 27.31129 361 GLU A N 1
ATOM 5022 C CA . GLU A 1 338 ? 29.23675 19.69111 43.18922 1.000 27.84558 361 GLU A CA 1
ATOM 5023 C C . GLU A 1 338 ? 28.78456 18.83862 42.01456 1.000 26.59543 361 GLU A C 1
ATOM 5024 O O . GLU A 1 338 ? 28.96082 17.61612 42.00374 1.000 27.02966 361 GLU A O 1
ATOM 5036 N N . GLN A 1 339 ? 28.19379 19.51600 41.03290 1.000 25.77162 362 GLN A N 1
ATOM 5037 C CA . GLN A 1 339 ? 27.81794 18.94362 39.74969 1.000 24.13461 362 GLN A CA 1
ATOM 5038 C C . GLN A 1 339 ? 28.89743 19.29858 38.73851 1.000 24.01881 362 GLN A C 1
ATOM 5039 O O . GLN A 1 339 ? 29.15542 20.48127 38.48975 1.000 25.37157 362 GLN A O 1
ATOM 5053 N N . TYR A 1 340 ? 29.51043 18.27948 38.14921 1.000 25.12419 363 TYR A N 1
ATOM 5054 C CA . TYR A 1 340 ? 30.58514 18.45238 37.18551 1.000 26.25062 363 TYR A CA 1
ATOM 5055 C C . TYR A 1 340 ? 30.05478 18.14110 35.79615 1.000 24.27938 363 TYR A C 1
ATOM 5056 O O . TYR A 1 340 ? 29.42383 17.09990 35.59078 1.000 25.69792 363 TYR A O 1
ATOM 5074 N N . LEU A 1 341 ? 30.31555 19.03384 34.84694 1.000 24.57411 364 LEU A N 1
ATOM 5075 C CA . LEU A 1 341 ? 30.02903 18.78017 33.44151 1.000 23.26873 364 LEU A CA 1
ATOM 5076 C C . LEU A 1 341 ? 31.33063 18.34139 32.78570 1.000 23.58980 364 LEU A C 1
ATOM 5077 O O . LEU A 1 341 ? 32.28455 19.12546 32.71406 1.000 25.36104 364 LEU A O 1
ATOM 5093 N N . LEU A 1 342 ? 31.36590 17.09566 32.32022 1.000 23.56084 365 LEU A N 1
ATOM 5094 C CA . LEU A 1 342 ? 32.56691 16.46399 31.79920 1.000 24.30567 365 LEU A CA 1
ATOM 5095 C C . LEU A 1 342 ? 32.40369 16.19227 30.31157 1.000 24.33199 365 LEU A C 1
ATOM 5096 O O . LEU A 1 342 ? 31.30131 15.91817 29.83083 1.000 25.19260 365 LEU A O 1
ATOM 5112 N N . GLU A 1 343 ? 33.51441 16.27729 29.58398 1.000 24.52412 366 GLU A N 1
ATOM 5113 C CA . GLU A 1 343 ? 33.51120 16.10175 28.14109 1.000 24.75836 366 GLU A CA 1
ATOM 5114 C C . GLU A 1 343 ? 34.73332 15.29718 27.73804 1.000 25.92692 366 GLU A C 1
ATOM 5115 O O . GLU A 1 343 ? 35.83082 15.52983 28.25292 1.000 27.70605 366 GLU A O 1
ATOM 5127 N N . ALA A 1 344 ? 34.53909 14.36283 26.81035 1.000 26.36382 367 ALA A N 1
ATOM 5128 C CA . ALA A 1 344 ? 35.62042 13.56081 26.26626 1.000 28.82991 367 ALA A CA 1
ATOM 5129 C C . ALA A 1 344 ? 35.50373 13.49980 24.75147 1.000 29.07206 367 ALA A C 1
ATOM 5130 O O . ALA A 1 344 ? 34.40475 13.51588 24.19055 1.000 29.17204 367 ALA A O 1
ATOM 5137 N N . ASP A 1 345 ? 36.64893 13.41060 24.09185 1.000 34.38055 368 ASP A N 1
ATOM 5138 C CA . ASP A 1 345 ? 36.66547 13.37637 22.64111 1.000 37.20197 368 ASP A CA 1
ATOM 5139 C C . ASP A 1 345 ? 36.31933 11.97151 22.17032 1.000 39.39169 368 ASP A C 1
ATOM 5140 O O . ASP A 1 345 ? 36.65265 10.98054 22.82216 1.000 41.36032 368 ASP A O 1
ATOM 5149 N N . ILE A 1 346 ? 35.63920 11.89334 21.02928 1.000 40.08651 369 ILE A N 1
ATOM 5150 C CA . ILE A 1 346 ? 35.35153 10.61411 20.38748 1.000 42.07888 369 ILE A CA 1
ATOM 5151 C C . ILE A 1 346 ? 36.55720 10.22767 19.53917 1.000 47.56897 369 ILE A C 1
ATOM 5152 O O . ILE A 1 346 ? 37.08159 11.04931 18.77644 1.000 50.45877 369 ILE A O 1
ATOM 5168 N N . HIS A 1 347 ? 36.99829 8.97895 19.66040 1.000 48.31382 370 HIS A N 1
ATOM 5169 C CA . HIS A 1 347 ? 38.17497 8.50434 18.95142 1.000 50.24564 370 HIS A CA 1
ATOM 5170 C C . HIS A 1 347 ? 37.84343 7.26623 18.13046 1.000 54.24873 370 HIS A C 1
ATOM 5171 O O . HIS A 1 347 ? 36.90269 6.52697 18.43248 1.000 54.35400 370 HIS A O 1
ATOM 5185 N N . HIS A 1 348 ? 38.64961 7.04134 17.09479 1.000 58.83349 371 HIS A N 1
ATOM 5186 C CA . HIS A 1 348 ? 38.50185 5.87966 16.22403 1.000 63.80251 371 HIS A CA 1
ATOM 5187 C C . HIS A 1 348 ? 39.81213 5.10391 16.13429 1.000 65.94750 371 HIS A C 1
ATOM 5188 O O . HIS A 1 348 ? 40.87483 5.62122 16.47798 1.000 67.78454 371 HIS A O 1
#

Foldseek 3Di:
DDDPWDKDKDFDDPVCLVLLVQQCPCPPNQFDCCNFCVVVQVVQPQKTWIFIDTPRGTFWIWMWGAAPVLAEIEIDDTGGRPVPPPPCPSVVNVVVVLVVCCVPRVNHWKYKFKDFDDDDPVQVVFWDFLFKWKKFKFKDALVVLVVCVVVLQVVCVVVVNDHQDDWDAADLVVCLVLLQLVDPCNLVAWATSSWDQDPRDIHRSDPRVSVVVVPQPKGKIARDSVDGAKIKIKGQWDFTCPPVPRQEIEIEMEMIHDDLSNVLNVVVVVSVVRSVVSNRGMYTYMYIHHVVNRVVVNCCVCVRSVIGTDDDMIMMTMIMGTRDD